Protein AF-A0A9X0A2M2-F1 (afdb_monomer)

Nearest PDB structures (foldseek):
  1okq-assembly1_A  TM=5.606E-01  e=2.641E-16  Mus musculus
  1dyk-assembly1_A  TM=5.565E-01  e=1.175E-15  Mus musculus
  2r16-assembly1_A  TM=7.058E-01  e=1.780E-07  Bos taurus
  1pz7-assembly2_B  TM=6.979E-01  e=2.978E-07  Gallus gallus
  1pz8-assembly2_B  TM=6.748E-01  e=3.135E-07  Gallus gallus

Organism: NCBI:txid174260

InterPro domains:
  IPR001791 Laminin G domain [PF02210] (57-178)
  IPR001791 Laminin G domain [PF02210] (213-310)
  IPR001791 Laminin G domain [PS50025] (22-196)
  IP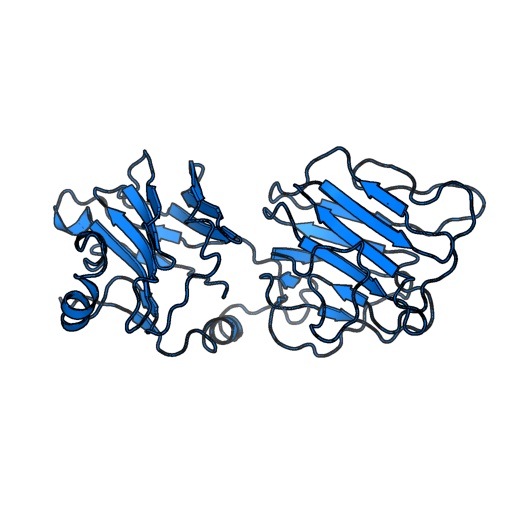R001791 Laminin G domain [PS50025] (182-341)
  IPR001791 Laminin G domain [SM00282] (49-181)
  IPR001791 Laminin G domain [SM00282] (202-328)
  IPR001791 Laminin G domain [cd00110] (32-178)
  IPR001791 Laminin G domain [cd00110] (211-338)
  IPR013320 Concanavalin A-like lectin/glucanase domain superfamily [SSF49899] (31-199)
  IPR013320 Concanavalin A-like lectin/glucanase domain superfamily [SSF49899] (213-314)
  IPR050372 Neurexin-related cell adhesion and synaptic protein [PTHR15036] (215-314)

Sequence (341 aa):
MSPRYLKITHVFFILCMLYRHRIAAKENDPRRTFFGTGFLKSGPYGVDPMGEIDFKFRTTSSNGILVIAIDDDDPSRFQAMQLSDGHVVYSYNMGHGHRRLSSSKLYDTGDEVTIQKKATDLRGVVELLADRKPFYPGKRPKFVNAEFVYWGGIENKTTIPVNVTKRFFKGCLSRLRLSTGDIKFESSPAGYIQGCYVKPAHNVTFLEDDSPSTKHGLIFLEAHSEEKDFIALGIINGKVTVKANAGNVPLTLQTVKKYNDDKWHFVSVNKDGTRVDLYVDSEKHTGNIDKMQQLIQTTEDMYLGGVPPLYMDKIRNRDFESVILNSLKGGSIKDLTFCGI

Mean predicted aligned error: 15.15 Å

Structure (mmCIF, N/CA/C/O backbone):
data_AF-A0A9X0A2M2-F1
#
_entry.id   AF-A0A9X0A2M2-F1
#
loop_
_atom_site.group_PDB
_atom_site.id
_atom_site.type_symbol
_atom_site.label_atom_id
_atom_site.label_alt_id
_atom_site.label_comp_id
_atom_site.label_asym_id
_atom_site.label_entity_id
_atom_site.label_seq_id
_atom_site.pdbx_PDB_ins_code
_atom_site.Cartn_x
_atom_site.Cartn_y
_atom_site.Cartn_z
_atom_site.occupancy
_atom_site.B_iso_or_equiv
_atom_site.auth_seq_id
_atom_site.auth_comp_id
_atom_site.auth_asym_id
_atom_site.auth_atom_id
_atom_site.pdbx_PDB_model_num
ATOM 1 N N . MET A 1 1 ? -11.670 -5.096 38.516 1.00 37.53 1 MET A N 1
ATOM 2 C CA . MET A 1 1 ? -10.564 -5.256 37.545 1.00 37.53 1 MET A CA 1
ATOM 3 C C . MET A 1 1 ? -10.310 -3.911 36.889 1.00 37.53 1 MET A C 1
ATOM 5 O O . MET A 1 1 ? -11.243 -3.365 36.316 1.00 37.53 1 MET A O 1
ATOM 9 N N . SER A 1 2 ? -9.102 -3.357 37.009 1.00 36.12 2 SER A N 1
ATOM 10 C CA . SER A 1 2 ? -8.723 -2.135 36.286 1.00 36.12 2 SER A CA 1
ATOM 11 C C . SER A 1 2 ? -8.730 -2.395 34.772 1.00 36.12 2 SER A C 1
ATOM 13 O O . SER A 1 2 ? -8.315 -3.487 34.368 1.00 36.12 2 SER A O 1
ATOM 15 N N . PRO A 1 3 ? -9.186 -1.448 33.931 1.00 46.12 3 PRO A N 1
ATOM 16 C CA . PRO A 1 3 ? -9.120 -1.610 32.485 1.00 46.12 3 PRO A CA 1
ATOM 17 C C . PRO A 1 3 ? -7.666 -1.811 32.057 1.00 46.12 3 PRO A C 1
ATOM 19 O O . PRO A 1 3 ? -6.790 -1.044 32.456 1.00 46.12 3 PRO A O 1
ATOM 22 N N . ARG A 1 4 ? -7.398 -2.852 31.265 1.00 55.50 4 ARG A N 1
ATOM 23 C CA . ARG A 1 4 ? -6.087 -3.050 30.645 1.00 55.50 4 ARG A CA 1
ATOM 24 C C . ARG A 1 4 ? -6.111 -2.362 29.287 1.00 55.50 4 ARG A C 1
ATOM 26 O O . ARG A 1 4 ? -6.752 -2.859 28.371 1.00 55.50 4 ARG A O 1
ATOM 33 N N . TYR A 1 5 ? -5.432 -1.230 29.174 1.00 57.00 5 TYR A N 1
ATOM 34 C CA . TYR A 1 5 ? -5.145 -0.590 27.893 1.00 57.00 5 TYR A CA 1
ATOM 35 C C . TYR A 1 5 ? -3.639 -0.618 27.644 1.00 57.00 5 TYR A C 1
ATOM 37 O O . TYR A 1 5 ? -2.844 -0.615 28.588 1.00 57.00 5 TYR A O 1
ATOM 45 N N . LEU A 1 6 ? -3.249 -0.649 26.373 1.00 60.38 6 LEU A N 1
ATOM 46 C CA . LEU A 1 6 ? -1.859 -0.477 25.966 1.00 60.38 6 LEU A CA 1
ATOM 47 C C . LEU A 1 6 ? -1.705 0.922 25.370 1.00 60.38 6 LEU A C 1
ATOM 49 O O . LEU A 1 6 ? -2.413 1.280 24.431 1.00 60.38 6 LEU A O 1
ATOM 53 N N . LYS A 1 7 ? -0.792 1.708 25.943 1.00 52.25 7 LYS A N 1
ATOM 54 C CA . LYS A 1 7 ? -0.426 3.045 25.477 1.00 52.25 7 LYS A CA 1
ATOM 55 C C . LYS A 1 7 ? 0.916 2.961 24.755 1.00 52.25 7 LYS A C 1
ATOM 57 O O . LYS A 1 7 ? 1.882 2.480 25.344 1.00 52.25 7 LYS A O 1
ATOM 62 N N . ILE A 1 8 ? 0.978 3.414 23.507 1.00 59.22 8 ILE A N 1
ATOM 63 C CA . ILE A 1 8 ? 2.199 3.389 22.694 1.00 59.22 8 ILE A CA 1
ATOM 64 C C . ILE A 1 8 ? 2.614 4.825 22.398 1.00 59.22 8 ILE A C 1
ATOM 66 O O . ILE A 1 8 ? 1.980 5.510 21.602 1.00 59.22 8 ILE A O 1
ATOM 70 N N . THR A 1 9 ? 3.680 5.273 23.061 1.00 43.19 9 THR A N 1
ATOM 71 C CA . THR A 1 9 ? 4.073 6.685 23.087 1.00 43.19 9 THR A CA 1
ATOM 72 C C . THR A 1 9 ? 4.816 7.156 21.838 1.00 43.19 9 THR A C 1
ATOM 74 O O . THR A 1 9 ? 4.837 8.344 21.546 1.00 43.19 9 THR A O 1
ATOM 77 N N . HIS A 1 10 ? 5.460 6.259 21.084 1.00 40.16 10 HIS A N 1
ATOM 78 C CA . HIS A 1 10 ? 6.296 6.613 19.926 1.00 40.16 10 HIS A CA 1
ATOM 79 C C . HIS A 1 10 ? 5.986 5.687 18.735 1.00 40.16 10 HIS A C 1
ATOM 81 O O . HIS A 1 10 ? 6.674 4.689 18.495 1.00 40.16 10 HIS A O 1
ATOM 87 N N . VAL A 1 11 ? 4.929 6.018 17.984 1.00 40.12 11 VAL A N 1
ATOM 88 C CA . VAL A 1 11 ? 4.427 5.227 16.838 1.00 40.12 11 VAL A CA 1
ATOM 89 C C . VAL A 1 11 ? 5.482 5.086 15.727 1.00 40.12 11 VAL A C 1
ATOM 91 O O . VAL A 1 11 ? 5.593 4.024 15.115 1.00 40.12 11 VAL A O 1
ATOM 94 N N . PHE A 1 12 ? 6.356 6.087 15.553 1.00 34.00 12 PHE A N 1
ATOM 95 C CA . PHE A 1 12 ? 7.411 6.086 14.528 1.00 34.00 12 PHE A CA 1
ATOM 96 C C . PHE A 1 12 ? 8.485 4.996 14.696 1.00 34.00 12 PHE A C 1
ATOM 98 O O . PHE A 1 12 ? 9.126 4.630 13.714 1.00 34.00 12 PHE A O 1
ATOM 105 N N . PHE A 1 13 ? 8.690 4.450 15.901 1.00 28.61 13 PHE A N 1
ATOM 106 C CA . PHE A 1 13 ? 9.811 3.533 16.169 1.00 28.61 13 PHE A CA 1
ATOM 107 C C . PHE A 1 13 ? 9.402 2.094 16.503 1.00 28.61 13 PHE A C 1
ATOM 109 O O . PHE A 1 13 ? 10.175 1.162 16.273 1.00 28.61 13 PHE A O 1
ATOM 116 N N . ILE A 1 14 ? 8.194 1.869 17.021 1.00 32.41 14 ILE A N 1
ATOM 117 C CA . ILE A 1 14 ? 7.835 0.565 17.608 1.00 32.41 14 ILE A CA 1
ATOM 118 C C . ILE A 1 14 ? 7.260 -0.415 16.569 1.00 32.41 14 ILE A C 1
ATOM 120 O O . ILE A 1 14 ? 7.310 -1.633 16.754 1.00 32.41 14 ILE A O 1
ATOM 124 N N . LEU A 1 15 ? 6.821 0.088 15.418 1.00 37.75 15 LEU A N 1
ATOM 125 C CA . LEU A 1 15 ? 6.048 -0.682 14.446 1.00 37.75 15 LEU A CA 1
ATOM 126 C C . LEU A 1 15 ? 6.847 -1.594 13.507 1.00 37.75 15 LEU A C 1
ATOM 128 O O . LEU A 1 15 ? 6.302 -2.563 12.988 1.00 37.75 15 LEU A O 1
ATOM 132 N N . CYS A 1 16 ? 8.155 -1.373 13.381 1.00 35.00 16 CYS A N 1
ATOM 133 C CA . CYS A 1 16 ? 9.057 -2.295 12.679 1.00 35.00 16 CYS A CA 1
ATOM 134 C C . CYS A 1 16 ? 9.931 -3.129 13.635 1.00 35.00 16 CYS A C 1
ATOM 136 O O . CYS A 1 16 ? 10.423 -4.191 13.254 1.00 35.00 16 CYS A O 1
ATOM 138 N N . MET A 1 17 ? 10.136 -2.686 14.883 1.00 28.41 17 MET A N 1
ATOM 139 C CA . MET A 1 17 ? 11.084 -3.340 15.796 1.00 28.41 17 MET A CA 1
ATOM 140 C C . MET A 1 17 ? 10.519 -4.577 16.502 1.00 28.41 17 MET A C 1
ATOM 142 O O . MET A 1 17 ? 11.249 -5.552 16.663 1.00 28.41 17 MET A O 1
ATOM 146 N N . LEU A 1 18 ? 9.231 -4.612 16.865 1.00 32.28 18 LEU A N 1
ATOM 147 C CA . LEU A 1 18 ? 8.655 -5.797 17.528 1.00 32.28 18 LEU A CA 1
ATOM 148 C C . LEU A 1 18 ? 8.470 -6.996 16.579 1.00 32.28 18 LEU A C 1
ATOM 150 O O . LEU A 1 18 ? 8.421 -8.138 17.038 1.00 32.28 18 LEU A O 1
ATOM 154 N N . TYR A 1 19 ? 8.471 -6.768 15.260 1.00 34.91 19 TYR A N 1
ATOM 155 C CA . TYR A 1 19 ? 8.464 -7.838 14.257 1.00 34.91 19 TYR A CA 1
ATOM 156 C C . TYR A 1 19 ? 9.827 -8.543 14.123 1.00 34.91 19 TYR A C 1
ATOM 158 O O . TYR A 1 19 ? 9.878 -9.685 13.671 1.00 34.91 19 TYR A O 1
ATOM 166 N N . ARG A 1 20 ? 10.935 -7.917 14.567 1.00 33.97 20 ARG A N 1
ATOM 167 C CA . ARG A 1 20 ? 12.274 -8.540 14.531 1.00 33.97 20 ARG A CA 1
ATOM 168 C C . ARG A 1 20 ? 12.415 -9.742 15.467 1.00 33.97 20 ARG A C 1
ATOM 170 O O . ARG A 1 20 ? 13.280 -10.572 15.223 1.00 33.97 20 ARG A O 1
ATOM 177 N N . HIS A 1 21 ? 11.598 -9.850 16.520 1.00 31.50 21 HIS A N 1
ATOM 178 C CA . HIS A 1 21 ? 11.840 -10.823 17.593 1.00 31.50 21 HIS A CA 1
ATOM 179 C C . HIS A 1 21 ? 10.850 -11.990 17.696 1.00 31.50 21 HIS A C 1
ATOM 181 O O . HIS A 1 21 ? 11.067 -12.865 18.534 1.00 31.50 21 HIS A O 1
ATOM 187 N N . ARG A 1 22 ? 9.786 -12.063 16.880 1.00 32.44 22 ARG A N 1
ATOM 188 C CA . ARG A 1 22 ? 8.768 -13.128 17.039 1.00 32.44 22 ARG A CA 1
ATOM 189 C C . ARG A 1 22 ? 8.285 -13.854 15.794 1.00 32.44 22 ARG A C 1
ATOM 191 O O . ARG A 1 22 ? 7.332 -14.623 15.875 1.00 32.44 22 ARG A O 1
ATOM 198 N N . ILE A 1 23 ? 9.001 -13.738 14.689 1.00 35.88 23 ILE A N 1
ATOM 199 C CA . ILE A 1 23 ? 8.968 -14.770 13.659 1.00 35.88 23 ILE A CA 1
ATOM 200 C C . ILE A 1 23 ? 10.424 -15.102 13.410 1.00 35.88 23 ILE A C 1
ATOM 202 O O . ILE A 1 23 ? 11.200 -14.214 13.067 1.00 35.88 23 ILE A O 1
ATOM 206 N N . ALA A 1 24 ? 10.807 -16.361 13.607 1.00 36.22 24 ALA A N 1
ATOM 207 C CA . ALA A 1 24 ? 12.010 -16.883 12.986 1.00 36.22 24 ALA A CA 1
ATOM 208 C C . ALA A 1 24 ? 11.784 -16.780 11.472 1.00 36.22 24 ALA A C 1
ATOM 210 O O . ALA A 1 24 ? 11.329 -17.727 10.830 1.00 36.22 24 ALA A O 1
ATOM 211 N N . ALA A 1 25 ? 11.991 -15.587 10.904 1.00 39.59 25 ALA A N 1
ATOM 212 C CA . ALA A 1 25 ? 12.214 -15.447 9.488 1.00 39.59 25 ALA A CA 1
ATOM 213 C C . ALA A 1 25 ? 13.355 -16.417 9.228 1.00 39.59 25 ALA A C 1
ATOM 215 O O . ALA A 1 25 ? 14.440 -16.268 9.790 1.00 39.59 25 ALA A O 1
ATOM 216 N N . LYS A 1 26 ? 13.076 -17.483 8.471 1.00 41.62 26 LYS A N 1
ATOM 217 C CA . LYS A 1 26 ? 14.161 -18.267 7.900 1.00 41.62 26 LYS A CA 1
ATOM 218 C C . LYS A 1 26 ? 15.050 -17.226 7.245 1.00 41.62 26 LYS A C 1
ATOM 220 O O . LYS A 1 26 ? 14.565 -16.504 6.380 1.00 41.62 26 LYS A O 1
ATOM 225 N N . GLU A 1 27 ? 16.297 -17.139 7.686 1.00 48.53 27 GLU A N 1
ATOM 226 C CA . GLU A 1 27 ? 17.276 -16.117 7.288 1.00 48.53 27 GLU A CA 1
ATOM 227 C C . GLU A 1 27 ? 17.449 -16.035 5.750 1.00 48.53 27 GLU A C 1
ATOM 229 O O . GLU A 1 27 ? 17.962 -15.061 5.211 1.00 48.53 27 GLU A O 1
ATOM 234 N N . ASN A 1 28 ? 16.894 -17.027 5.040 1.00 59.25 28 ASN A N 1
ATOM 235 C CA . ASN A 1 28 ? 16.871 -17.207 3.596 1.00 59.25 28 ASN A CA 1
ATOM 236 C C . ASN A 1 28 ? 15.486 -17.058 2.923 1.00 59.25 28 ASN A C 1
ATOM 238 O O . ASN A 1 28 ? 15.337 -17.510 1.791 1.00 59.25 28 ASN A O 1
ATOM 242 N N . ASP A 1 29 ? 14.441 -16.507 3.557 1.00 65.88 29 ASP A N 1
ATOM 243 C CA . ASP A 1 29 ? 13.163 -16.286 2.857 1.00 65.88 29 ASP A CA 1
ATOM 244 C C . ASP A 1 29 ? 13.342 -15.189 1.788 1.00 65.88 29 ASP A C 1
ATOM 246 O O . ASP A 1 29 ? 13.598 -14.039 2.150 1.00 65.88 29 ASP A O 1
ATOM 250 N N . PRO A 1 30 ? 13.209 -15.480 0.477 1.00 74.56 30 PRO A N 1
ATOM 251 C CA . PRO A 1 30 ? 13.428 -14.493 -0.582 1.00 74.56 30 PRO A CA 1
ATOM 252 C C . PRO A 1 30 ? 12.235 -13.541 -0.768 1.00 74.56 30 PRO A C 1
ATOM 254 O O . PRO A 1 30 ? 12.277 -12.641 -1.605 1.00 74.56 30 PRO A O 1
ATOM 257 N N . ARG A 1 31 ? 11.136 -13.754 -0.037 1.00 85.81 31 ARG A N 1
ATOM 258 C CA . ARG A 1 31 ? 9.911 -12.956 -0.130 1.00 85.81 31 ARG A CA 1
ATOM 259 C C . ARG A 1 31 ? 10.050 -11.650 0.643 1.00 85.81 31 ARG A C 1
ATOM 261 O O . ARG A 1 31 ? 10.787 -11.579 1.629 1.00 85.81 31 ARG A O 1
ATOM 268 N N . ARG A 1 32 ? 9.355 -10.607 0.199 1.00 86.12 32 ARG A N 1
ATOM 269 C CA . ARG A 1 32 ? 9.446 -9.256 0.761 1.00 86.12 32 ARG A CA 1
ATOM 270 C C . ARG A 1 32 ? 8.060 -8.620 0.801 1.00 86.12 32 ARG A C 1
ATOM 272 O O . ARG A 1 32 ? 7.433 -8.461 -0.242 1.00 86.12 32 ARG A O 1
ATOM 279 N N . THR A 1 33 ? 7.583 -8.264 1.988 1.00 84.25 33 THR A N 1
ATOM 280 C CA . THR A 1 33 ? 6.326 -7.525 2.168 1.00 84.25 33 THR A CA 1
ATOM 281 C C . THR A 1 33 ? 6.620 -6.034 2.268 1.00 84.25 33 THR A C 1
ATOM 283 O O . THR A 1 33 ? 7.452 -5.638 3.079 1.00 84.25 33 THR A O 1
ATOM 286 N N . PHE A 1 34 ? 5.926 -5.228 1.470 1.00 82.25 34 PHE A N 1
ATOM 287 C CA . PHE A 1 34 ? 6.022 -3.772 1.405 1.00 82.25 34 PHE A CA 1
ATOM 288 C C . PHE A 1 34 ? 4.742 -3.143 1.952 1.00 82.25 34 PHE A C 1
ATOM 290 O O . PHE A 1 34 ? 3.638 -3.613 1.663 1.00 82.25 34 PHE A O 1
ATOM 297 N N . PHE A 1 35 ? 4.895 -2.057 2.709 1.00 72.75 35 PHE A N 1
ATOM 298 C CA . PHE A 1 35 ? 3.786 -1.338 3.352 1.00 72.75 35 PHE A CA 1
ATOM 299 C C . PHE A 1 35 ? 3.534 0.050 2.755 1.00 72.75 35 PHE A C 1
ATOM 301 O O . PHE A 1 35 ? 2.709 0.811 3.253 1.00 72.75 35 PHE A O 1
ATOM 308 N N . GLY A 1 36 ? 4.212 0.364 1.654 1.00 73.12 36 GLY A N 1
ATOM 309 C CA . GLY A 1 36 ? 4.101 1.638 0.956 1.00 73.12 36 GLY A CA 1
ATOM 310 C C . GLY A 1 36 ? 5.018 2.749 1.481 1.00 73.12 36 GLY A C 1
ATOM 311 O O . GLY A 1 36 ? 4.967 3.858 0.967 1.00 73.12 36 GLY A O 1
ATOM 312 N N . THR A 1 37 ? 5.867 2.459 2.466 1.00 67.12 37 THR A N 1
ATOM 313 C CA . THR A 1 37 ? 6.758 3.447 3.102 1.00 67.12 37 THR A CA 1
ATOM 314 C C . THR A 1 37 ? 8.234 3.254 2.766 1.00 67.12 37 THR A C 1
ATOM 316 O O . THR A 1 37 ? 9.068 4.052 3.183 1.00 67.12 37 THR A O 1
ATOM 319 N N . GLY A 1 38 ? 8.583 2.217 2.006 1.00 76.25 38 GLY A N 1
ATOM 320 C CA . GLY A 1 38 ? 9.963 1.976 1.607 1.00 76.25 38 GLY A CA 1
ATOM 321 C C . GLY A 1 38 ? 10.082 1.206 0.309 1.00 76.25 38 GLY A C 1
ATOM 322 O O . GLY A 1 38 ? 9.113 0.999 -0.420 1.00 76.25 38 GLY A O 1
ATOM 323 N N . PHE A 1 39 ? 11.310 0.801 0.026 1.00 86.44 39 PHE A N 1
ATOM 324 C CA . PHE A 1 39 ? 11.699 0.165 -1.219 1.00 86.44 39 PHE A CA 1
ATOM 325 C C . PHE A 1 39 ? 12.839 -0.816 -0.967 1.00 86.44 39 PHE A C 1
ATOM 327 O O . PHE A 1 39 ? 13.557 -0.747 0.035 1.00 86.44 39 PHE A O 1
ATOM 334 N N . LEU A 1 40 ? 13.019 -1.724 -1.913 1.00 88.31 40 LEU A N 1
ATOM 335 C CA . LEU A 1 40 ? 14.172 -2.602 -1.971 1.00 88.31 40 LEU A CA 1
ATOM 336 C C . LEU A 1 40 ? 15.026 -2.176 -3.157 1.00 88.31 40 LEU A C 1
ATOM 338 O O . LEU A 1 40 ? 14.539 -2.119 -4.283 1.00 88.31 40 LEU A O 1
ATOM 342 N N . LYS A 1 41 ? 16.291 -1.865 -2.890 1.00 89.56 41 LYS A N 1
ATOM 343 C CA . LYS A 1 41 ? 17.263 -1.446 -3.895 1.00 89.56 41 LYS A CA 1
ATOM 344 C C . LYS A 1 41 ? 18.169 -2.617 -4.243 1.00 89.56 41 LYS A C 1
ATOM 346 O O . LYS A 1 41 ? 18.628 -3.340 -3.357 1.00 89.56 41 LYS A O 1
ATOM 351 N N . SER A 1 42 ? 18.393 -2.821 -5.532 1.00 90.12 42 SER A N 1
ATOM 352 C CA . SER A 1 42 ? 19.260 -3.885 -6.023 1.00 90.12 42 SER A CA 1
ATOM 353 C C . SER A 1 42 ? 20.219 -3.389 -7.088 1.00 90.12 42 SER A C 1
ATOM 355 O O . SER A 1 42 ? 19.851 -2.503 -7.856 1.00 90.12 42 SER A O 1
ATOM 357 N N . GLY A 1 43 ? 21.412 -3.975 -7.119 1.00 88.62 43 GLY A N 1
ATOM 358 C CA . GLY A 1 43 ? 22.534 -3.539 -7.945 1.00 88.62 43 GLY A CA 1
ATOM 359 C C . GLY A 1 43 ? 23.850 -3.569 -7.154 1.00 88.62 43 GLY A C 1
ATOM 360 O O . GLY A 1 43 ? 23.911 -4.220 -6.104 1.00 88.62 43 GLY A O 1
ATOM 361 N N . PRO A 1 44 ? 24.901 -2.895 -7.642 1.00 89.62 44 PRO A N 1
ATOM 362 C CA . PRO A 1 44 ? 24.940 -2.150 -8.900 1.00 89.62 44 PRO A CA 1
ATOM 363 C C . PRO A 1 44 ? 24.895 -3.068 -10.139 1.00 89.62 44 PRO A C 1
ATOM 365 O O . PRO A 1 44 ? 25.329 -4.224 -10.087 1.00 89.62 44 PRO A O 1
ATOM 368 N N . TYR A 1 45 ? 24.388 -2.553 -11.257 1.00 88.06 45 TYR A N 1
ATOM 369 C CA . TYR A 1 45 ? 24.391 -3.185 -12.580 1.00 88.06 45 TYR A CA 1
ATOM 370 C C . TYR A 1 45 ? 25.130 -2.299 -13.597 1.00 88.06 45 TYR A C 1
ATOM 372 O O . TYR A 1 45 ? 25.268 -1.102 -13.392 1.00 88.06 45 TYR A O 1
ATOM 380 N N . GLY A 1 46 ? 25.628 -2.888 -14.690 1.00 72.88 46 GLY A N 1
ATOM 381 C CA . GLY A 1 46 ? 26.357 -2.161 -15.751 1.00 72.88 46 GLY A CA 1
ATOM 382 C C . GLY A 1 46 ? 25.802 -2.374 -17.164 1.00 72.88 46 GLY A C 1
ATOM 383 O O . GLY A 1 46 ? 26.473 -2.087 -18.149 1.00 72.88 46 GLY A O 1
ATOM 384 N N . VAL A 1 47 ? 24.616 -2.971 -17.264 1.00 80.94 47 VAL A N 1
ATOM 385 C CA . VAL A 1 47 ? 23.855 -3.248 -18.495 1.00 80.94 47 VAL A CA 1
ATOM 386 C C . VAL A 1 47 ? 22.371 -3.127 -18.160 1.00 80.94 47 VAL A C 1
ATOM 388 O O . VAL A 1 47 ? 22.046 -3.058 -16.979 1.00 80.94 47 VAL A O 1
ATOM 391 N N . ASP A 1 48 ? 21.474 -3.176 -19.155 1.00 86.38 48 ASP A N 1
ATOM 392 C CA . ASP A 1 48 ? 20.022 -3.168 -18.911 1.00 86.38 48 ASP A CA 1
ATOM 393 C C . ASP A 1 48 ? 19.605 -4.279 -17.935 1.00 86.38 48 ASP A C 1
ATOM 395 O O . ASP A 1 48 ? 19.546 -5.457 -18.321 1.00 86.38 48 ASP A O 1
ATOM 399 N N . PRO A 1 49 ? 19.294 -3.930 -16.673 1.00 87.44 49 PRO A N 1
ATOM 400 C CA . PRO A 1 49 ? 19.027 -4.930 -15.6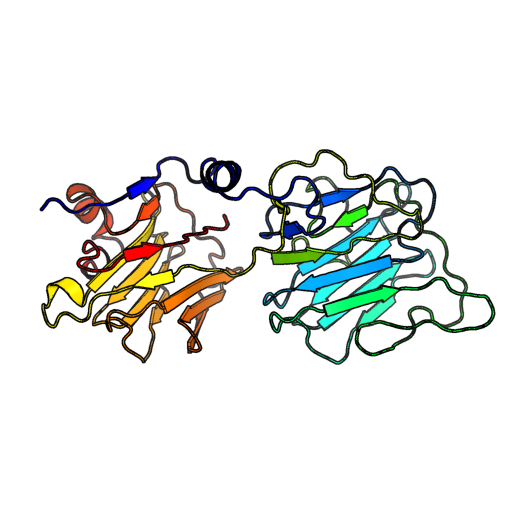56 1.00 87.44 49 PRO A CA 1
ATOM 401 C C . PRO A 1 49 ? 17.629 -5.526 -15.825 1.00 87.44 49 PRO A C 1
ATOM 403 O O . PRO A 1 49 ? 17.375 -6.631 -15.360 1.00 87.44 49 PRO A O 1
ATOM 406 N N . MET A 1 50 ? 16.724 -4.823 -16.514 1.00 88.38 50 MET A N 1
ATOM 407 C CA . MET A 1 50 ? 15.346 -5.247 -16.753 1.00 88.38 50 MET A CA 1
ATOM 408 C C . MET A 1 50 ? 15.157 -5.852 -18.150 1.00 88.38 50 MET A C 1
ATOM 410 O O . MET A 1 50 ? 14.017 -5.980 -18.607 1.00 88.38 50 MET A O 1
ATOM 414 N N . GLY A 1 51 ? 16.244 -6.237 -18.833 1.00 83.31 51 GLY A N 1
ATOM 415 C CA . GLY A 1 51 ? 16.215 -6.915 -20.132 1.00 83.31 51 GLY A CA 1
ATOM 416 C C . GLY A 1 51 ? 15.338 -8.169 -20.097 1.00 83.31 51 GLY A C 1
ATOM 417 O O . GLY A 1 51 ? 14.376 -8.271 -20.866 1.00 83.31 51 GLY A O 1
ATOM 418 N N . GLU A 1 52 ? 15.594 -9.039 -19.120 1.00 83.12 52 GLU A N 1
ATOM 419 C CA . GLU A 1 52 ? 14.669 -10.075 -18.653 1.00 83.12 52 GLU A CA 1
ATOM 420 C C . GLU A 1 52 ? 14.301 -9.817 -17.196 1.00 83.12 52 GLU A C 1
ATOM 422 O O . GLU A 1 52 ? 15.129 -9.370 -16.405 1.00 83.12 52 GLU A O 1
ATOM 427 N N . ILE A 1 53 ? 13.062 -10.119 -16.826 1.00 87.88 53 ILE A N 1
ATOM 428 C CA . ILE A 1 53 ? 12.612 -10.012 -15.443 1.00 87.88 53 ILE A CA 1
ATOM 429 C C . ILE A 1 53 ? 11.523 -11.053 -15.171 1.00 87.88 53 ILE A C 1
ATOM 431 O O . ILE A 1 53 ? 10.596 -11.224 -15.962 1.00 87.88 53 ILE A O 1
ATOM 435 N N . ASP A 1 54 ? 11.640 -11.756 -14.048 1.00 87.88 54 ASP A N 1
ATOM 436 C CA . ASP A 1 54 ? 10.658 -12.720 -13.538 1.00 87.88 54 ASP A CA 1
ATOM 437 C C . ASP A 1 54 ? 10.440 -12.383 -12.067 1.00 87.88 54 ASP A C 1
ATOM 439 O O . ASP A 1 54 ? 11.396 -12.323 -11.299 1.00 87.88 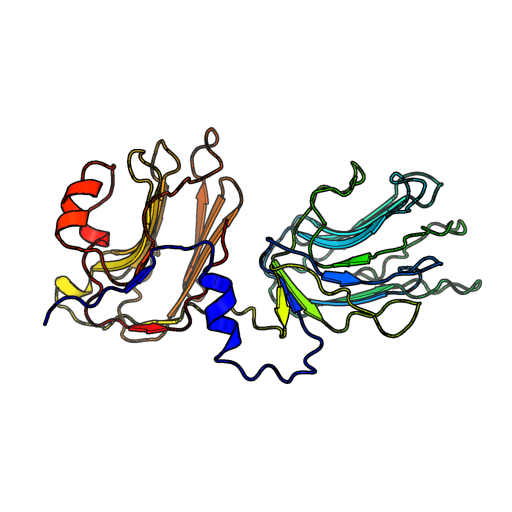54 ASP A O 1
ATOM 443 N N . PHE A 1 55 ? 9.202 -12.099 -11.679 1.00 91.12 55 PHE A N 1
ATOM 444 C CA . PHE A 1 55 ? 8.837 -11.923 -10.280 1.00 91.12 55 PHE A CA 1
ATOM 445 C C . PHE A 1 55 ? 7.373 -12.270 -10.058 1.00 91.12 55 PHE A C 1
ATOM 447 O O . PHE A 1 55 ? 6.567 -12.382 -10.982 1.00 91.12 55 PHE A O 1
ATOM 454 N N . LYS A 1 56 ? 7.017 -12.429 -8.792 1.00 91.25 56 LYS A N 1
ATOM 455 C CA . LYS A 1 56 ? 5.647 -12.646 -8.354 1.00 91.25 56 LYS A CA 1
ATOM 456 C C . LYS A 1 56 ? 5.222 -11.542 -7.413 1.00 91.25 56 LYS A C 1
ATOM 458 O O . LYS A 1 56 ? 6.033 -11.085 -6.606 1.00 91.25 56 LYS A O 1
ATOM 463 N N . PHE A 1 57 ? 3.950 -11.172 -7.460 1.00 92.19 57 PHE A N 1
ATOM 464 C CA . PHE A 1 57 ? 3.367 -10.273 -6.479 1.00 92.19 57 PHE A CA 1
ATOM 465 C C . PHE A 1 57 ? 2.026 -10.770 -5.951 1.00 92.19 57 PHE A C 1
ATOM 467 O O . PHE A 1 57 ? 1.355 -11.592 -6.570 1.00 92.19 57 PHE A O 1
ATOM 474 N N . ARG A 1 58 ? 1.648 -10.251 -4.785 1.00 87.38 58 ARG A N 1
ATOM 475 C CA . ARG A 1 58 ? 0.325 -10.410 -4.182 1.00 87.38 58 ARG A CA 1
ATOM 476 C C . ARG A 1 58 ? -0.108 -9.081 -3.583 1.00 87.38 58 ARG A C 1
ATOM 478 O O . ARG A 1 58 ? 0.653 -8.504 -2.804 1.00 87.38 58 ARG A O 1
ATOM 485 N N . THR A 1 59 ? -1.306 -8.603 -3.905 1.00 82.88 59 THR A N 1
ATOM 486 C CA . THR A 1 59 ? -1.843 -7.363 -3.327 1.00 82.88 59 THR A CA 1
ATOM 487 C C . THR A 1 59 ? -3.356 -7.251 -3.489 1.00 82.88 59 THR A C 1
ATOM 489 O O . THR A 1 59 ? -3.921 -7.829 -4.411 1.00 82.88 59 THR A O 1
ATOM 492 N N . THR A 1 60 ? -3.981 -6.466 -2.613 1.00 79.88 60 THR A N 1
ATOM 493 C CA . THR A 1 60 ? -5.350 -5.942 -2.756 1.00 79.88 60 THR A CA 1
ATOM 494 C C . THR A 1 60 ? -5.377 -4.437 -3.057 1.00 79.88 60 THR A C 1
ATOM 496 O O . THR A 1 60 ? -6.438 -3.822 -3.117 1.00 79.88 60 THR A O 1
ATOM 499 N N . SER A 1 61 ? -4.205 -3.811 -3.210 1.00 81.12 61 SER A N 1
ATOM 500 C CA . SER A 1 61 ? -4.084 -2.400 -3.572 1.00 81.12 61 SER A CA 1
ATOM 501 C C . SER A 1 61 ? -4.158 -2.243 -5.083 1.00 81.12 61 SER A C 1
ATOM 503 O O . SER A 1 61 ? -3.296 -2.734 -5.811 1.00 81.12 61 SER A O 1
ATOM 505 N N . SER A 1 62 ? -5.146 -1.483 -5.551 1.00 82.69 62 SER A N 1
ATOM 506 C CA . SER A 1 62 ? -5.358 -1.219 -6.978 1.00 82.69 62 SER A CA 1
ATOM 507 C C . SER A 1 62 ? -4.259 -0.355 -7.610 1.00 82.69 62 SER A C 1
ATOM 509 O O . SER A 1 62 ? -4.205 -0.216 -8.828 1.00 82.69 62 SER A O 1
ATOM 511 N N . ASN A 1 63 ? -3.382 0.254 -6.809 1.00 83.50 63 ASN A N 1
ATOM 512 C CA . ASN A 1 63 ? -2.355 1.181 -7.267 1.00 83.50 63 ASN A CA 1
ATOM 513 C C . ASN A 1 63 ? -1.021 0.923 -6.558 1.00 83.50 63 ASN A C 1
ATOM 515 O O . ASN A 1 63 ? -0.986 0.768 -5.339 1.00 83.50 63 ASN A O 1
ATOM 519 N N . GLY A 1 64 ? 0.082 0.937 -7.311 1.00 86.94 64 GLY A N 1
ATOM 520 C CA . GLY A 1 64 ? 1.424 0.928 -6.725 1.00 86.94 64 GLY A CA 1
ATOM 521 C C . GLY A 1 64 ? 2.557 0.627 -7.706 1.00 86.94 64 GLY A C 1
ATOM 522 O O . GLY A 1 64 ? 2.315 0.076 -8.773 1.00 86.94 64 GLY A O 1
ATOM 523 N N . ILE A 1 65 ? 3.796 0.995 -7.373 1.00 93.88 65 ILE A N 1
ATOM 524 C CA . ILE A 1 65 ? 4.980 0.707 -8.206 1.00 93.88 65 ILE A CA 1
ATOM 525 C C . ILE A 1 65 ? 5.591 -0.645 -7.826 1.00 93.88 65 ILE A C 1
ATOM 527 O O . ILE A 1 65 ? 6.016 -0.843 -6.693 1.00 93.88 65 ILE A O 1
ATOM 531 N N . LEU A 1 66 ? 5.636 -1.594 -8.762 1.00 95.00 66 LEU A N 1
ATOM 532 C CA . LEU A 1 66 ? 6.192 -2.923 -8.490 1.00 95.00 66 LEU A CA 1
ATOM 533 C C . LEU A 1 66 ? 7.712 -2.904 -8.633 1.00 95.00 66 LEU A C 1
ATOM 535 O O . LEU A 1 66 ? 8.423 -3.372 -7.746 1.00 95.00 66 LEU A O 1
ATOM 539 N N . VAL A 1 67 ? 8.197 -2.347 -9.743 1.00 95.00 67 VAL A N 1
ATOM 540 C CA . VAL A 1 67 ? 9.623 -2.260 -10.058 1.00 95.00 67 VAL A CA 1
ATOM 541 C C . VAL A 1 67 ? 9.893 -1.128 -11.044 1.00 95.00 67 VAL A C 1
ATOM 543 O O . VAL A 1 67 ? 9.078 -0.873 -11.938 1.00 95.00 67 VAL A O 1
ATOM 546 N N . ILE A 1 68 ? 11.034 -0.460 -10.891 1.00 94.56 68 ILE A N 1
ATOM 547 C CA . ILE A 1 68 ? 11.513 0.565 -11.816 1.00 94.56 68 ILE A CA 1
ATOM 548 C C . ILE A 1 68 ? 13.042 0.556 -11.936 1.00 94.56 68 ILE A C 1
ATOM 550 O O . ILE A 1 68 ? 13.757 0.387 -10.947 1.00 94.56 68 ILE A O 1
ATOM 554 N N . ALA A 1 69 ? 13.517 0.784 -13.157 1.00 93.81 69 ALA A N 1
ATOM 555 C CA . ALA A 1 69 ? 14.894 1.131 -13.486 1.00 93.81 69 ALA A CA 1
ATOM 556 C C . ALA A 1 69 ? 14.892 2.443 -14.277 1.00 93.81 69 ALA A C 1
ATOM 558 O O . ALA A 1 69 ? 14.088 2.611 -15.203 1.00 93.81 69 ALA A O 1
ATOM 559 N N . ILE A 1 70 ? 15.772 3.364 -13.900 1.00 93.19 70 ILE A N 1
ATOM 560 C CA . ILE A 1 70 ? 15.929 4.687 -14.510 1.00 93.19 70 ILE A CA 1
ATOM 561 C C . ILE A 1 70 ? 17.375 4.775 -14.975 1.00 93.19 70 ILE A C 1
ATOM 563 O O . ILE A 1 70 ? 18.263 4.353 -14.246 1.00 93.19 70 ILE A O 1
ATOM 567 N N . ASP A 1 71 ? 17.587 5.254 -16.194 1.00 92.56 71 ASP A N 1
ATOM 568 C CA . ASP A 1 71 ? 18.928 5.409 -16.746 1.00 92.56 71 ASP A CA 1
ATOM 569 C C . ASP A 1 71 ? 19.701 6.488 -15.979 1.00 92.56 71 ASP A C 1
ATOM 571 O O . ASP A 1 71 ? 19.152 7.560 -15.706 1.00 92.56 71 ASP A O 1
ATOM 575 N N . ASP A 1 72 ? 20.955 6.199 -15.635 1.00 89.38 72 ASP A N 1
ATOM 576 C CA . ASP A 1 72 ? 21.757 7.069 -14.768 1.00 89.38 72 ASP A CA 1
ATOM 577 C C . ASP A 1 72 ? 22.142 8.385 -15.463 1.00 89.38 72 ASP A C 1
ATOM 579 O O . ASP A 1 72 ? 22.236 9.429 -14.815 1.00 89.38 72 ASP A O 1
ATOM 583 N N . ASP A 1 73 ? 22.320 8.348 -16.788 1.00 90.06 73 ASP A N 1
ATOM 584 C CA . ASP A 1 73 ? 22.734 9.504 -17.588 1.00 90.06 73 ASP A CA 1
ATOM 585 C C . ASP A 1 73 ? 21.535 10.317 -18.104 1.00 90.06 73 ASP A C 1
ATOM 587 O O . ASP A 1 73 ? 21.635 11.523 -18.339 1.00 90.06 73 ASP A O 1
ATOM 591 N N . ASP A 1 74 ? 20.394 9.660 -18.329 1.00 90.19 74 ASP A N 1
ATOM 592 C CA . ASP A 1 74 ? 19.200 10.265 -18.922 1.00 90.19 74 ASP A CA 1
ATOM 593 C C . ASP A 1 74 ? 17.918 9.758 -18.239 1.00 90.19 74 ASP A C 1
ATOM 595 O O . ASP A 1 74 ? 17.310 8.794 -18.710 1.00 90.19 74 ASP A O 1
ATOM 599 N N . PRO A 1 75 ? 17.402 10.442 -17.199 1.00 89.06 75 PRO A N 1
ATOM 600 C CA . PRO A 1 75 ? 16.237 9.977 -16.445 1.00 89.06 75 PRO A CA 1
ATOM 601 C C . PRO A 1 75 ? 14.939 9.954 -17.267 1.00 89.06 75 PRO A C 1
ATOM 603 O O . PRO A 1 75 ? 13.916 9.444 -16.806 1.00 89.06 75 PRO A O 1
ATOM 606 N N . SER A 1 76 ? 14.938 10.495 -18.494 1.00 88.88 76 SER A N 1
ATOM 607 C CA . SER A 1 76 ? 13.823 10.307 -19.422 1.00 88.88 76 SER A CA 1
ATOM 608 C C . SER A 1 76 ? 13.766 8.881 -19.978 1.00 88.88 76 SER A C 1
ATOM 610 O O . SER A 1 76 ? 12.697 8.468 -20.440 1.00 88.88 76 SER A O 1
ATOM 612 N N . ARG A 1 77 ? 14.876 8.126 -19.930 1.00 90.94 77 ARG A N 1
ATOM 613 C CA . ARG A 1 77 ? 14.956 6.704 -20.268 1.00 90.94 77 ARG A CA 1
ATOM 614 C C . ARG A 1 77 ? 14.714 5.851 -19.030 1.00 90.94 77 ARG A C 1
ATOM 616 O O . ARG A 1 77 ? 15.381 5.984 -18.011 1.00 90.94 77 ARG A O 1
ATOM 623 N N . PHE A 1 78 ? 13.737 4.958 -19.118 1.00 93.00 78 PHE A N 1
ATOM 624 C CA . PHE A 1 78 ? 13.323 4.139 -17.985 1.00 93.00 78 PHE A CA 1
ATOM 625 C C . PHE A 1 78 ? 12.521 2.917 -18.425 1.00 93.00 78 PHE A C 1
ATOM 627 O O . PHE A 1 78 ? 11.960 2.866 -19.527 1.00 93.00 78 PHE A O 1
ATOM 634 N N . GLN A 1 79 ? 12.399 1.967 -17.504 1.00 93.00 79 GLN A N 1
ATOM 635 C CA . GLN A 1 79 ? 11.461 0.853 -17.556 1.00 93.00 79 GLN A CA 1
ATOM 636 C C . GLN A 1 79 ? 10.751 0.750 -16.205 1.00 93.00 79 GLN A C 1
ATOM 638 O O . GLN A 1 79 ? 11.402 0.706 -15.168 1.00 93.00 79 GLN A O 1
ATOM 643 N N . ALA A 1 80 ? 9.420 0.708 -16.205 1.00 94.00 80 ALA A N 1
ATOM 644 C CA . ALA A 1 80 ? 8.614 0.648 -14.990 1.00 94.00 80 ALA A CA 1
ATOM 645 C C . ALA A 1 80 ? 7.440 -0.321 -15.151 1.00 94.00 80 ALA A C 1
ATOM 647 O O . ALA A 1 80 ? 6.708 -0.264 -16.141 1.00 94.00 80 ALA A O 1
ATOM 648 N N . MET A 1 81 ? 7.226 -1.181 -14.156 1.00 93.38 81 MET A N 1
ATOM 649 C CA . MET A 1 81 ? 6.014 -1.992 -14.023 1.00 93.38 81 MET A CA 1
ATOM 650 C C . MET A 1 81 ? 5.254 -1.552 -12.772 1.00 93.38 81 MET A C 1
ATOM 652 O O . MET A 1 81 ? 5.804 -1.536 -11.671 1.00 93.38 81 MET A O 1
ATOM 656 N N . GLN A 1 82 ? 3.984 -1.190 -12.934 1.00 92.50 82 GLN A N 1
ATOM 657 C CA . GLN A 1 82 ? 3.130 -0.650 -11.875 1.00 92.50 82 GLN A CA 1
ATOM 658 C C . GLN A 1 82 ? 1.718 -1.233 -11.945 1.00 92.50 82 GLN A C 1
ATOM 660 O O . GLN A 1 82 ? 1.281 -1.705 -12.990 1.00 92.50 82 GLN A O 1
ATOM 665 N N . LEU A 1 83 ? 0.982 -1.142 -10.845 1.00 90.94 83 LEU A N 1
ATOM 666 C CA . LEU A 1 83 ? -0.465 -1.295 -10.813 1.00 90.94 83 LEU A CA 1
ATOM 667 C C . LEU A 1 83 ? -1.133 0.071 -10.979 1.00 90.94 83 LEU A C 1
ATOM 669 O O . LEU A 1 83 ? -0.758 1.044 -10.316 1.00 90.94 83 LEU A O 1
ATOM 673 N N . SER A 1 84 ? -2.120 0.137 -11.867 1.00 88.62 84 SER A N 1
ATOM 674 C CA . SER A 1 84 ? -2.993 1.294 -12.055 1.00 88.62 84 SER A CA 1
ATOM 675 C C . SER A 1 84 ? -4.424 0.808 -12.175 1.00 88.62 84 SER A C 1
ATOM 677 O O . SER A 1 84 ? -4.749 0.097 -13.125 1.00 88.62 84 SER A O 1
ATOM 679 N N . ASP A 1 85 ? -5.260 1.185 -11.212 1.00 84.88 85 ASP A N 1
ATOM 680 C CA . ASP A 1 85 ? -6.671 0.790 -11.147 1.00 84.88 85 ASP A CA 1
ATOM 681 C C . ASP A 1 85 ? -6.854 -0.729 -11.324 1.00 84.88 85 ASP A C 1
ATOM 683 O O . ASP A 1 85 ? -7.627 -1.197 -12.158 1.00 84.88 85 ASP A O 1
ATOM 687 N N . GLY A 1 86 ? -6.030 -1.494 -10.601 1.00 82.06 86 GLY A N 1
ATOM 688 C CA . GLY A 1 86 ? -6.003 -2.958 -10.578 1.00 82.06 86 GLY A CA 1
ATOM 689 C C . GLY A 1 86 ? -5.322 -3.611 -11.785 1.00 82.06 86 GLY A C 1
ATOM 690 O O . GLY A 1 86 ? -5.020 -4.803 -11.745 1.00 82.06 86 GLY A O 1
ATOM 691 N N . HIS A 1 87 ? -5.011 -2.857 -12.840 1.00 87.94 87 HIS A N 1
ATOM 692 C CA . HIS A 1 87 ? -4.333 -3.371 -14.028 1.00 87.94 87 HIS A CA 1
ATOM 693 C C . HIS A 1 87 ? -2.815 -3.311 -13.880 1.00 87.94 87 HIS A C 1
ATOM 695 O O . HIS A 1 87 ? -2.264 -2.337 -13.366 1.00 87.94 87 HIS A O 1
ATOM 701 N N . VAL A 1 88 ? -2.125 -4.319 -14.413 1.00 91.38 88 VAL A N 1
ATOM 702 C CA . VAL A 1 88 ? -0.667 -4.300 -14.547 1.00 91.38 88 VAL A CA 1
ATOM 703 C C . VAL A 1 88 ? -0.308 -3.463 -15.767 1.00 91.38 88 VAL A C 1
ATOM 705 O O . VAL A 1 88 ? -0.735 -3.746 -16.886 1.00 91.38 88 VAL A O 1
ATOM 708 N N . VAL A 1 89 ? 0.503 -2.438 -15.545 1.00 90.62 89 VAL A N 1
ATOM 709 C CA . VAL A 1 89 ? 0.934 -1.471 -16.547 1.00 90.62 89 VAL A CA 1
ATOM 710 C C . VAL A 1 89 ? 2.449 -1.514 -16.662 1.00 90.62 89 VAL A C 1
ATOM 712 O O . VAL A 1 89 ? 3.154 -1.298 -15.679 1.00 90.62 89 VAL A O 1
ATOM 715 N N . TYR A 1 90 ? 2.947 -1.738 -17.875 1.00 90.56 90 TYR A N 1
ATOM 716 C CA . TYR A 1 90 ? 4.351 -1.557 -18.220 1.00 90.56 90 TYR A CA 1
ATOM 717 C C . TYR A 1 90 ? 4.523 -0.255 -18.999 1.00 90.56 90 TYR A C 1
ATOM 719 O O . TYR A 1 90 ? 3.975 -0.091 -20.090 1.00 90.56 90 TYR A O 1
ATOM 727 N N . SER A 1 91 ? 5.282 0.664 -18.419 1.00 90.62 91 SER A N 1
ATOM 728 C CA . SER A 1 91 ? 5.598 1.982 -18.957 1.00 90.62 91 SER A CA 1
ATOM 729 C C . SER A 1 91 ? 7.096 2.064 -19.199 1.00 90.62 91 SER A C 1
ATOM 731 O O . SER A 1 91 ? 7.881 1.756 -18.307 1.00 90.62 91 SER A O 1
ATOM 733 N N . TYR A 1 92 ? 7.509 2.497 -20.384 1.00 89.50 92 TYR A N 1
ATOM 734 C CA . TYR A 1 92 ? 8.929 2.602 -20.700 1.00 89.50 92 TYR A CA 1
ATOM 735 C C . TYR A 1 92 ? 9.223 3.713 -21.703 1.00 89.50 92 TYR A C 1
ATOM 737 O O . TYR A 1 92 ? 8.381 4.081 -22.524 1.00 89.50 92 TYR A O 1
ATOM 745 N N . ASN A 1 93 ? 10.448 4.221 -21.664 1.00 89.38 93 ASN A N 1
ATOM 746 C CA . ASN A 1 93 ? 11.045 5.016 -22.728 1.00 89.38 93 ASN A CA 1
ATOM 747 C C . ASN A 1 93 ? 12.490 4.544 -22.898 1.00 89.38 93 ASN A C 1
ATOM 749 O O . ASN A 1 93 ? 13.294 4.644 -21.985 1.00 89.38 93 ASN A O 1
ATOM 753 N N . MET A 1 94 ? 12.809 4.011 -24.070 1.00 84.44 94 MET A N 1
ATOM 754 C CA . MET A 1 94 ? 14.131 3.468 -24.402 1.00 84.44 94 MET A CA 1
ATOM 755 C C . MET A 1 94 ? 14.725 4.243 -25.586 1.00 84.44 94 MET A C 1
ATOM 757 O O . MET A 1 94 ? 15.185 3.673 -26.570 1.00 84.44 94 MET A O 1
ATOM 761 N N . GLY A 1 95 ? 14.604 5.574 -25.559 1.00 83.56 95 GLY A N 1
ATOM 762 C CA . GLY A 1 95 ? 15.138 6.472 -26.590 1.00 83.56 95 GLY A CA 1
ATOM 763 C C . GLY A 1 95 ? 14.362 6.504 -27.915 1.00 83.56 95 GLY A C 1
ATOM 764 O O . GLY A 1 95 ? 14.889 6.990 -28.915 1.00 83.56 95 GLY A O 1
ATOM 765 N N . HIS A 1 96 ? 13.120 6.005 -27.925 1.00 83.06 96 HIS A N 1
ATOM 766 C CA . HIS A 1 96 ? 12.171 6.093 -29.050 1.00 83.06 96 HIS A CA 1
ATOM 767 C C . HIS A 1 96 ? 10.820 6.706 -28.637 1.00 83.06 96 HIS A C 1
ATOM 769 O O . HIS A 1 96 ? 9.795 6.517 -29.304 1.00 83.06 96 HIS A O 1
ATOM 775 N N . GLY A 1 97 ? 10.829 7.445 -27.528 1.00 85.62 97 GLY A N 1
ATOM 776 C CA . GLY A 1 97 ? 9.647 8.018 -26.906 1.00 85.62 97 GLY A CA 1
ATOM 777 C C . GLY A 1 97 ? 8.927 7.032 -25.988 1.00 85.62 97 GLY A C 1
ATOM 778 O O . GLY A 1 97 ? 9.141 5.818 -26.027 1.00 85.62 97 GLY A O 1
ATOM 779 N N . HIS A 1 98 ? 8.047 7.588 -25.162 1.00 88.12 98 HIS A N 1
ATOM 780 C CA . HIS A 1 98 ? 7.282 6.842 -24.176 1.00 88.12 98 HIS A CA 1
ATOM 781 C C . HIS A 1 98 ? 6.314 5.842 -24.827 1.00 88.12 98 HIS A C 1
ATOM 783 O O . HIS A 1 98 ? 5.676 6.121 -25.850 1.00 88.12 98 HIS A O 1
ATOM 789 N N . ARG A 1 99 ? 6.194 4.666 -24.219 1.00 86.31 99 ARG A N 1
ATOM 790 C CA . ARG A 1 99 ? 5.232 3.620 -24.554 1.00 86.31 99 ARG A CA 1
ATOM 791 C C . ARG A 1 99 ? 4.637 3.059 -23.270 1.00 86.31 99 ARG A C 1
ATOM 793 O O . ARG A 1 99 ? 5.298 3.003 -22.235 1.00 86.31 99 ARG A O 1
ATOM 800 N N . ARG A 1 100 ? 3.380 2.634 -23.368 1.00 86.44 100 ARG A N 1
ATOM 801 C CA . ARG A 1 100 ? 2.606 2.083 -22.260 1.00 86.44 100 ARG A CA 1
ATOM 802 C C . ARG A 1 100 ? 1.807 0.887 -22.744 1.00 86.44 100 ARG A C 1
ATOM 804 O O . ARG A 1 100 ? 1.107 0.976 -23.749 1.00 86.44 100 ARG A O 1
ATOM 811 N N . LEU A 1 101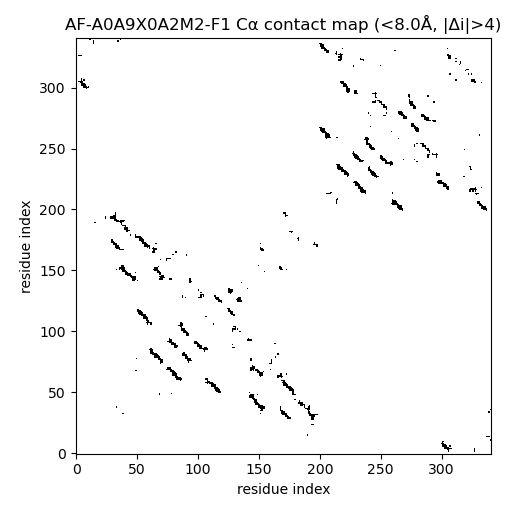 ? 1.883 -0.203 -21.997 1.00 85.12 101 LEU A N 1
ATOM 812 C CA . LEU A 1 101 ? 1.102 -1.409 -22.213 1.00 85.12 101 LEU A CA 1
ATOM 813 C C . LEU A 1 101 ? 0.348 -1.734 -20.926 1.00 85.12 101 LEU A C 1
ATOM 815 O O . LEU A 1 101 ? 0.909 -1.622 -19.840 1.00 85.12 101 LEU A O 1
ATOM 819 N N . SER A 1 102 ? -0.919 -2.118 -21.045 1.00 85.81 102 SER A N 1
ATOM 820 C CA . SER A 1 102 ? -1.788 -2.424 -19.907 1.00 85.81 102 SER A CA 1
ATOM 821 C C . SER A 1 102 ? -2.416 -3.796 -20.088 1.00 85.81 102 SER A C 1
ATOM 823 O O . SER A 1 102 ? -2.866 -4.134 -21.194 1.00 85.81 102 SER A O 1
ATOM 825 N N . SER A 1 103 ? -2.490 -4.552 -18.994 1.00 85.94 103 SER A N 1
ATOM 826 C CA . SER A 1 103 ? -3.305 -5.758 -18.939 1.00 85.94 103 SER A CA 1
ATOM 827 C C . SER A 1 103 ? -4.778 -5.414 -19.165 1.00 85.94 103 SER A C 1
ATOM 829 O O . SER A 1 103 ? -5.213 -4.288 -18.928 1.00 85.94 103 SER A O 1
ATOM 831 N N . SER A 1 104 ? -5.536 -6.393 -19.650 1.00 82.94 104 SER A N 1
ATOM 832 C CA . SER A 1 104 ? -7.004 -6.351 -19.751 1.00 82.94 104 SER A CA 1
ATOM 833 C C . SER A 1 104 ? -7.712 -6.833 -18.482 1.00 82.94 104 SER A C 1
ATOM 835 O O . SER A 1 104 ? -8.869 -6.499 -18.257 1.00 82.94 104 SER A O 1
ATOM 837 N N . LYS A 1 105 ? -7.026 -7.642 -17.670 1.00 84.19 105 LYS A N 1
ATOM 838 C CA . LYS A 1 105 ? -7.532 -8.175 -16.402 1.00 84.19 105 LYS A CA 1
ATOM 839 C C . LYS A 1 105 ? -7.042 -7.351 -15.214 1.00 84.19 105 LYS A C 1
ATOM 841 O O . LYS A 1 105 ? -5.982 -6.718 -15.292 1.00 84.19 105 LYS A O 1
ATOM 846 N N . LEU A 1 106 ? -7.805 -7.447 -14.128 1.00 84.69 106 LEU A N 1
ATOM 847 C CA . LEU A 1 106 ? -7.481 -6.938 -12.798 1.00 84.69 106 LEU A CA 1
ATOM 848 C C . LEU A 1 106 ? -6.670 -7.973 -12.008 1.00 84.69 106 LEU A C 1
ATOM 850 O O . LEU A 1 106 ? -6.907 -9.176 -12.132 1.00 84.69 106 LEU A O 1
ATOM 854 N N . TYR A 1 107 ? -5.719 -7.495 -11.209 1.00 84.31 107 TYR A N 1
ATOM 855 C CA . TYR A 1 107 ? -4.745 -8.307 -10.472 1.00 84.31 107 TYR A CA 1
ATOM 856 C C . TYR A 1 107 ? -4.554 -7.854 -9.016 1.00 84.31 107 TYR A C 1
ATOM 858 O O . TYR A 1 107 ? -3.620 -8.280 -8.341 1.00 84.31 107 TYR A O 1
ATOM 866 N N . ASP A 1 108 ? -5.447 -7.003 -8.519 1.00 81.75 108 ASP A N 1
ATOM 867 C CA . ASP A 1 108 ? -5.546 -6.550 -7.131 1.00 81.75 108 ASP A CA 1
ATOM 868 C C . ASP A 1 108 ? -6.515 -7.416 -6.302 1.00 81.75 108 ASP A C 1
ATOM 870 O O . ASP A 1 108 ? -7.180 -6.936 -5.388 1.00 81.75 108 ASP A O 1
ATOM 874 N N . THR A 1 109 ? -6.611 -8.712 -6.612 1.00 75.56 109 THR A N 1
ATOM 875 C CA . THR A 1 109 ? -7.545 -9.646 -5.957 1.00 75.56 109 THR A CA 1
ATOM 876 C C . THR A 1 109 ? -7.014 -10.228 -4.647 1.00 75.56 109 THR A C 1
ATOM 878 O O . THR A 1 109 ? -7.762 -10.846 -3.894 1.00 75.56 109 THR A O 1
ATOM 881 N N . GLY A 1 110 ? -5.724 -10.052 -4.354 1.00 77.00 110 GLY A N 1
ATOM 882 C CA . GLY A 1 110 ? -5.035 -10.746 -3.265 1.00 77.00 110 GLY A CA 1
ATOM 883 C C . GLY A 1 110 ? -4.509 -12.133 -3.645 1.00 77.00 110 GLY A C 1
ATOM 884 O O . GLY A 1 110 ? -3.863 -12.776 -2.814 1.00 77.00 110 GLY A O 1
ATOM 885 N N . ASP A 1 111 ? -4.715 -12.573 -4.887 1.00 80.94 111 ASP A N 1
ATOM 886 C CA . ASP A 1 111 ? -4.103 -13.789 -5.418 1.00 80.94 111 ASP A CA 1
ATOM 887 C C . ASP A 1 111 ? -2.635 -13.560 -5.796 1.00 80.94 111 ASP A C 1
ATOM 889 O O . ASP A 1 111 ? -2.162 -12.432 -5.955 1.00 80.94 111 ASP A O 1
ATOM 893 N N . GLU A 1 112 ? -1.878 -14.651 -5.915 1.00 84.31 112 GLU A N 1
ATOM 894 C CA . GLU A 1 112 ? -0.502 -14.582 -6.400 1.00 84.31 112 GLU A CA 1
ATOM 895 C C . GLU A 1 112 ? -0.470 -14.453 -7.926 1.00 84.31 112 GLU A C 1
ATOM 897 O O . GLU A 1 112 ? -1.017 -15.280 -8.653 1.00 84.31 112 GLU A O 1
ATOM 902 N N . VAL A 1 113 ? 0.232 -13.432 -8.408 1.00 88.38 113 VAL A N 1
ATOM 903 C CA . VAL A 1 113 ? 0.350 -13.090 -9.824 1.00 88.38 113 VAL A CA 1
ATOM 904 C C . VAL A 1 113 ? 1.810 -13.176 -10.232 1.00 88.38 113 VAL A C 1
ATOM 906 O O . VAL A 1 113 ? 2.689 -12.692 -9.525 1.00 88.38 113 VAL A O 1
ATOM 909 N N . THR A 1 114 ? 2.080 -13.798 -11.379 1.00 87.75 114 THR A N 1
ATOM 910 C CA . THR A 1 114 ? 3.434 -13.926 -11.936 1.00 87.75 114 THR A CA 1
ATOM 911 C C . THR A 1 114 ? 3.610 -12.953 -13.097 1.00 87.75 114 THR A C 1
ATOM 913 O O . THR A 1 114 ? 2.775 -12.916 -13.999 1.00 87.75 114 THR A O 1
ATOM 916 N N . ILE A 1 115 ? 4.702 -12.189 -13.081 1.00 87.81 115 ILE A N 1
ATOM 917 C CA . ILE A 1 115 ? 5.106 -11.258 -14.134 1.00 87.81 115 ILE A CA 1
ATOM 918 C C . ILE A 1 115 ? 6.396 -11.763 -14.761 1.00 87.81 115 ILE A C 1
ATOM 920 O O . ILE A 1 115 ? 7.366 -12.029 -14.054 1.00 87.81 115 ILE A O 1
ATOM 924 N N . GLN A 1 116 ? 6.399 -11.890 -16.089 1.00 84.38 116 GLN A N 1
ATOM 925 C CA . GLN A 1 116 ? 7.548 -12.375 -16.845 1.00 84.38 116 GLN A CA 1
ATOM 926 C C . GLN A 1 116 ? 7.754 -11.563 -18.120 1.00 84.38 116 GLN A C 1
ATOM 928 O O . GLN A 1 116 ? 6.886 -11.502 -18.990 1.00 84.38 116 GLN A O 1
ATOM 933 N N . LYS A 1 117 ? 8.952 -11.002 -18.258 1.00 83.19 117 LYS A N 1
ATOM 934 C CA . LYS A 1 117 ? 9.482 -10.431 -19.495 1.00 83.19 117 LYS A CA 1
ATOM 935 C C . LYS A 1 117 ? 10.720 -11.234 -19.871 1.00 83.19 117 LYS A C 1
ATOM 937 O O . LYS A 1 117 ? 11.678 -11.279 -19.107 1.00 83.19 117 LYS A O 1
ATOM 942 N N . LYS A 1 118 ? 10.673 -11.883 -21.031 1.00 76.31 118 LYS A N 1
ATOM 943 C CA . LYS A 1 118 ? 11.781 -12.671 -21.589 1.00 76.31 118 LYS A CA 1
ATOM 944 C C . LYS A 1 118 ? 12.579 -11.852 -22.601 1.00 76.31 118 LYS A C 1
ATOM 946 O O . LYS A 1 118 ? 12.041 -10.895 -23.171 1.00 76.31 118 LYS A O 1
ATOM 951 N N . ALA A 1 119 ? 13.832 -12.234 -22.842 1.00 66.50 119 ALA A N 1
ATOM 952 C CA . ALA A 1 119 ? 14.669 -11.598 -23.844 1.00 66.50 119 ALA A CA 1
ATOM 953 C C . ALA A 1 119 ? 14.054 -11.790 -25.225 1.00 66.50 119 ALA A C 1
ATOM 955 O O . ALA A 1 119 ? 13.440 -12.808 -25.545 1.00 66.50 119 ALA A O 1
ATOM 956 N N . THR A 1 120 ? 14.227 -10.776 -26.059 1.00 56.31 120 THR A N 1
ATOM 957 C CA . THR A 1 120 ? 13.812 -10.827 -27.454 1.00 56.31 120 THR A CA 1
ATOM 958 C C . THR A 1 120 ? 14.875 -11.611 -28.219 1.00 56.31 120 THR A C 1
ATOM 960 O O . THR A 1 120 ? 15.939 -11.065 -28.507 1.00 56.31 120 THR A O 1
ATOM 963 N N . ASP A 1 121 ? 14.633 -12.882 -28.546 1.00 45.81 121 ASP A N 1
ATOM 964 C CA . ASP A 1 121 ? 15.414 -13.498 -29.617 1.00 45.81 121 ASP A CA 1
ATOM 965 C C . ASP A 1 121 ? 15.023 -12.828 -30.950 1.00 45.81 121 ASP A C 1
ATOM 967 O O . ASP A 1 121 ? 13.911 -12.321 -31.126 1.00 45.81 121 ASP A O 1
ATOM 971 N N . LEU A 1 122 ? 15.946 -12.773 -31.909 1.00 42.44 122 LEU A N 1
ATOM 972 C CA . LEU A 1 122 ? 15.704 -12.192 -33.236 1.00 42.44 122 LEU A CA 1
ATOM 973 C C . LEU A 1 122 ? 14.677 -12.991 -34.079 1.00 42.44 122 LEU A C 1
ATOM 975 O O . LEU A 1 122 ? 14.616 -12.798 -35.291 1.00 42.44 122 LEU A O 1
ATOM 979 N N . ARG A 1 123 ? 13.892 -13.897 -33.476 1.00 37.66 123 ARG A N 1
ATOM 980 C CA . ARG A 1 123 ? 12.918 -14.772 -34.144 1.00 37.66 123 ARG A CA 1
ATOM 981 C C . ARG A 1 123 ? 11.529 -14.800 -33.497 1.00 37.66 123 ARG A C 1
ATOM 983 O O . ARG A 1 123 ? 10.636 -15.425 -34.055 1.00 37.66 123 ARG A O 1
ATOM 990 N N . GLY A 1 124 ? 11.300 -14.014 -32.448 1.00 46.25 124 GLY A N 1
ATOM 991 C CA . GLY A 1 124 ? 9.969 -13.669 -31.976 1.00 46.25 124 GLY A CA 1
ATOM 992 C C . GLY A 1 124 ? 9.316 -14.746 -31.120 1.00 46.25 124 GLY A C 1
ATOM 993 O O . GLY A 1 124 ? 8.566 -15.568 -31.623 1.00 46.25 124 GLY A O 1
ATOM 994 N N . VAL A 1 125 ? 9.467 -14.612 -29.802 1.00 34.78 125 VAL A N 1
ATOM 995 C CA . VAL A 1 125 ? 8.370 -14.808 -28.840 1.00 34.78 125 VAL A CA 1
ATOM 996 C C . VAL A 1 125 ? 8.556 -13.783 -27.719 1.00 34.78 125 VAL A C 1
ATOM 998 O O . VAL A 1 125 ? 9.517 -13.854 -26.960 1.00 34.78 125 VAL A O 1
ATOM 1001 N N . VAL A 1 126 ? 7.642 -12.816 -27.610 1.00 45.84 126 VAL A N 1
ATOM 1002 C CA . VAL A 1 126 ? 7.609 -11.841 -26.507 1.00 45.84 126 VAL A CA 1
ATOM 1003 C C . VAL A 1 126 ? 6.248 -11.958 -25.822 1.00 45.84 126 VAL A C 1
ATOM 1005 O O . VAL A 1 126 ? 5.282 -11.327 -26.233 1.00 45.84 126 VAL A O 1
ATOM 1008 N N . GLU A 1 127 ? 6.179 -12.783 -24.782 1.00 49.47 127 GLU A N 1
ATOM 1009 C CA . GLU A 1 127 ? 5.055 -12.908 -23.839 1.00 49.47 127 GLU A CA 1
ATOM 1010 C C . GLU A 1 127 ? 5.662 -12.835 -22.411 1.00 49.47 127 GLU A C 1
ATOM 1012 O O . GLU A 1 127 ? 6.775 -13.323 -22.220 1.00 49.47 127 GLU A O 1
ATOM 1017 N N . LEU A 1 128 ? 5.093 -12.234 -21.354 1.00 50.66 128 LEU A N 1
ATOM 1018 C CA . LEU A 1 128 ? 3.711 -11.896 -21.011 1.00 50.66 128 LEU A CA 1
ATOM 1019 C C . LEU A 1 128 ? 3.669 -10.595 -20.165 1.00 50.66 128 LEU A C 1
ATOM 1021 O O . LEU A 1 128 ? 4.083 -10.585 -19.004 1.00 50.66 128 LEU A O 1
ATOM 1025 N N . LEU A 1 129 ? 2.976 -9.550 -20.639 1.00 54.81 129 LEU A N 1
ATOM 1026 C CA . LEU A 1 129 ? 2.027 -8.902 -19.719 1.00 54.81 129 LEU A CA 1
ATOM 1027 C C . LEU A 1 129 ? 1.071 -9.982 -19.211 1.00 54.81 129 LEU A C 1
ATOM 1029 O O . LEU A 1 129 ? 0.873 -10.979 -19.901 1.00 54.81 129 LEU A O 1
ATOM 1033 N N . ALA A 1 130 ? 0.443 -9.809 -18.054 1.00 53.28 130 ALA A N 1
ATOM 1034 C CA . ALA A 1 130 ? -0.412 -10.842 -17.468 1.00 53.28 130 ALA A CA 1
ATOM 1035 C C . ALA A 1 130 ? -1.548 -11.374 -18.405 1.00 53.28 130 ALA A C 1
ATOM 1037 O O . ALA A 1 130 ? -2.163 -12.399 -18.113 1.00 53.28 130 ALA A O 1
ATOM 1038 N N . ASP A 1 131 ? -1.771 -10.738 -19.567 1.00 58.56 131 ASP A N 1
ATOM 1039 C CA . ASP A 1 131 ? -2.647 -11.123 -20.679 1.00 58.56 131 ASP A CA 1
ATOM 1040 C C . ASP A 1 131 ? -1.959 -11.469 -22.032 1.00 58.56 131 ASP A C 1
ATOM 1042 O O . ASP A 1 131 ? -2.617 -11.415 -23.068 1.00 58.56 131 ASP A O 1
ATOM 1046 N N . ARG A 1 132 ? -0.672 -11.852 -22.062 1.00 62.53 132 ARG A N 1
ATOM 1047 C CA . ARG A 1 132 ? 0.069 -12.304 -23.274 1.00 62.53 132 ARG A CA 1
ATOM 1048 C C . ARG A 1 132 ? 0.291 -11.262 -24.377 1.00 62.53 132 ARG A C 1
ATOM 1050 O O . ARG A 1 132 ? 0.539 -11.619 -25.523 1.00 62.53 132 ARG A O 1
ATOM 1057 N N . LYS A 1 133 ? 0.271 -9.968 -24.058 1.00 61.50 133 LYS A N 1
ATOM 1058 C CA . LYS A 1 133 ? 0.607 -8.913 -25.034 1.00 61.50 133 LYS A CA 1
ATOM 1059 C C . LYS A 1 133 ? 2.127 -8.735 -25.224 1.00 61.50 133 LYS A C 1
ATOM 1061 O O . LYS A 1 133 ? 2.851 -8.767 -24.225 1.00 61.50 133 LYS A O 1
ATOM 1066 N N . PRO A 1 134 ? 2.607 -8.476 -26.460 1.00 60.19 134 PRO A N 1
ATOM 1067 C CA . PRO A 1 134 ? 4.022 -8.236 -26.736 1.00 60.19 134 PRO A CA 1
ATOM 1068 C C . PRO A 1 134 ? 4.499 -6.873 -26.223 1.00 60.19 134 PRO A C 1
ATOM 1070 O O . PRO A 1 134 ? 3.787 -5.873 -26.323 1.00 60.19 134 PRO A O 1
ATOM 1073 N N . PHE A 1 135 ? 5.739 -6.830 -25.720 1.00 63.66 135 PHE A N 1
ATOM 1074 C CA . PHE A 1 135 ? 6.345 -5.626 -25.144 1.00 63.66 135 PHE A CA 1
ATOM 1075 C C . PHE A 1 135 ? 6.823 -4.598 -26.183 1.00 63.66 135 PHE A C 1
ATOM 1077 O O . PHE A 1 135 ? 6.867 -3.410 -25.873 1.00 63.66 135 PHE A O 1
ATOM 1084 N N . TYR A 1 136 ? 7.169 -5.024 -27.406 1.00 66.75 136 TYR A N 1
ATOM 1085 C CA . TYR A 1 136 ? 7.822 -4.172 -28.407 1.00 66.75 136 TYR A CA 1
ATOM 1086 C C . TYR A 1 136 ? 7.106 -4.188 -29.766 1.00 66.75 136 TYR A C 1
ATOM 1088 O O . TYR A 1 136 ? 6.936 -5.257 -30.353 1.00 66.75 136 TYR A O 1
ATOM 1096 N N . PRO A 1 137 ? 6.761 -3.020 -30.338 1.00 59.31 137 PRO A N 1
ATOM 1097 C CA . PRO A 1 137 ? 6.271 -2.924 -31.708 1.00 59.31 137 PRO A CA 1
ATOM 1098 C C . PRO A 1 137 ? 7.455 -2.894 -32.692 1.00 59.31 137 PRO A C 1
ATOM 1100 O O . PRO A 1 137 ? 7.880 -1.826 -33.127 1.00 59.31 137 PRO A O 1
ATOM 1103 N N . GLY A 1 138 ? 8.035 -4.060 -32.996 1.00 58.56 138 GLY A N 1
ATOM 1104 C CA . GLY A 1 138 ? 8.918 -4.311 -34.154 1.00 58.56 138 GLY A CA 1
ATOM 1105 C C . GLY A 1 138 ? 10.263 -3.562 -34.255 1.00 58.56 138 GLY A C 1
ATOM 1106 O O . GLY A 1 138 ? 11.072 -3.906 -35.111 1.00 58.56 138 GLY A O 1
ATOM 1107 N N . LYS A 1 139 ? 10.545 -2.559 -33.414 1.00 63.53 139 LYS A N 1
ATOM 1108 C CA . LYS A 1 139 ? 11.839 -1.854 -33.359 1.00 63.53 139 LYS A CA 1
ATOM 1109 C C . LYS A 1 139 ? 12.726 -2.447 -32.267 1.00 63.53 139 LYS A C 1
ATOM 1111 O O . LYS A 1 139 ? 12.234 -2.755 -31.183 1.00 63.53 139 LYS A O 1
ATOM 1116 N N . ARG A 1 140 ? 14.034 -2.559 -32.536 1.00 64.62 140 ARG A N 1
ATOM 1117 C CA . ARG A 1 140 ? 15.016 -2.973 -31.523 1.00 64.62 140 ARG A CA 1
ATOM 1118 C C . ARG A 1 140 ? 15.001 -1.969 -30.359 1.00 64.62 140 ARG A C 1
ATOM 1120 O O . ARG A 1 140 ? 15.135 -0.773 -30.622 1.00 64.62 140 ARG A O 1
ATOM 1127 N N . PRO A 1 141 ? 14.819 -2.413 -29.107 1.00 65.56 141 PRO A N 1
ATOM 1128 C CA . PRO A 1 141 ? 14.908 -1.522 -27.958 1.00 65.56 141 PRO A CA 1
ATOM 1129 C C . PRO A 1 141 ? 16.347 -1.022 -27.772 1.00 65.56 141 PRO A C 1
ATOM 1131 O O . PRO A 1 141 ? 17.294 -1.769 -28.019 1.00 65.56 141 PRO A O 1
ATOM 1134 N N . LYS A 1 142 ? 16.516 0.233 -27.334 1.00 73.12 142 LYS A N 1
ATOM 1135 C CA . LYS A 1 142 ? 17.781 0.661 -26.718 1.00 73.12 142 LYS A CA 1
ATOM 1136 C C . LYS A 1 142 ? 17.792 0.218 -25.258 1.00 73.12 142 LYS A C 1
ATOM 1138 O O . LYS A 1 142 ? 16.735 0.081 -24.652 1.00 73.12 142 LYS A O 1
ATOM 1143 N N . PHE A 1 143 ? 18.977 0.023 -24.705 1.00 80.19 143 PHE A N 1
ATOM 1144 C CA . PHE A 1 143 ? 19.143 -0.359 -23.308 1.00 80.19 143 PHE A CA 1
ATOM 1145 C C . PHE A 1 143 ? 18.936 0.843 -22.379 1.00 80.19 143 PHE A C 1
ATOM 1147 O O . PHE A 1 143 ? 19.251 1.974 -22.748 1.00 80.19 143 PHE A O 1
ATOM 1154 N N . VAL A 1 144 ? 18.387 0.582 -21.194 1.00 85.75 144 VAL A N 1
ATOM 1155 C CA . VAL A 1 144 ? 18.396 1.517 -20.061 1.00 85.75 144 VAL A CA 1
ATOM 1156 C C . VAL A 1 144 ? 19.626 1.174 -19.235 1.00 85.75 144 VAL A C 1
ATOM 1158 O O . VAL A 1 144 ? 19.669 0.087 -18.664 1.00 85.75 144 VAL A O 1
ATOM 1161 N N . ASN A 1 145 ? 20.628 2.049 -19.203 1.00 89.31 145 ASN A N 1
ATOM 1162 C CA . ASN A 1 145 ? 21.811 1.825 -18.378 1.00 89.31 145 ASN A CA 1
ATOM 1163 C C . ASN A 1 145 ? 21.522 2.335 -16.965 1.00 89.31 145 ASN A C 1
ATOM 1165 O O . ASN A 1 145 ? 21.606 3.533 -16.725 1.00 89.31 145 ASN A O 1
ATOM 1169 N N . ALA A 1 146 ? 21.080 1.435 -16.090 1.00 90.00 146 ALA A N 1
ATOM 1170 C CA . ALA A 1 146 ? 20.691 1.760 -14.725 1.00 90.00 146 ALA A CA 1
ATOM 1171 C C . ALA A 1 146 ? 21.580 1.005 -13.743 1.00 90.00 146 ALA A C 1
ATOM 1173 O O . ALA A 1 146 ? 21.540 -0.230 -13.703 1.00 90.00 146 ALA A O 1
ATOM 1174 N N . GLU A 1 147 ? 22.310 1.738 -12.909 1.00 90.25 147 GLU A N 1
ATOM 1175 C CA . GLU A 1 147 ? 23.116 1.178 -11.833 1.00 90.25 147 GLU A CA 1
ATOM 1176 C C . GLU A 1 147 ? 22.213 0.430 -10.850 1.00 90.25 147 GLU A C 1
ATOM 1178 O O . GLU A 1 147 ? 22.554 -0.658 -10.387 1.00 90.25 147 GLU A O 1
ATOM 1183 N N . PHE A 1 148 ? 21.011 0.949 -10.585 1.00 91.31 148 PHE A N 1
ATOM 1184 C CA . PHE A 1 148 ? 20.102 0.373 -9.601 1.00 91.31 148 PHE A CA 1
ATOM 1185 C C . PHE A 1 148 ? 18.687 0.117 -10.117 1.00 91.31 148 PHE A C 1
ATOM 1187 O O . PHE A 1 148 ? 18.108 0.876 -10.893 1.00 91.31 148 PHE A O 1
ATOM 1194 N N . VAL A 1 149 ? 18.095 -0.957 -9.591 1.00 93.19 149 VAL A N 1
ATOM 1195 C CA . VAL A 1 149 ? 16.674 -1.288 -9.749 1.00 93.19 149 VAL A CA 1
ATOM 1196 C C . VAL A 1 149 ? 15.985 -1.178 -8.397 1.00 93.19 149 VAL A C 1
ATOM 1198 O O . VAL A 1 149 ? 16.430 -1.786 -7.414 1.00 93.19 149 VAL A O 1
ATOM 1201 N N . TYR A 1 150 ? 14.875 -0.445 -8.368 1.00 92.88 150 TYR A N 1
ATOM 1202 C CA . TYR A 1 150 ? 14.051 -0.234 -7.184 1.00 92.88 150 TYR A CA 1
ATOM 1203 C C . TYR A 1 150 ? 12.785 -1.085 -7.256 1.00 92.88 150 TYR A C 1
ATOM 1205 O O . TYR A 1 150 ? 12.081 -1.086 -8.265 1.00 92.88 150 TYR A O 1
ATOM 1213 N N . TRP A 1 151 ? 12.477 -1.790 -6.171 1.00 93.75 151 TRP A N 1
ATOM 1214 C CA . TRP A 1 151 ? 11.318 -2.669 -6.044 1.00 93.75 151 TRP A CA 1
ATOM 1215 C C . TRP A 1 151 ? 10.391 -2.180 -4.935 1.00 93.75 151 TRP A C 1
ATOM 1217 O O . TRP A 1 151 ? 10.847 -1.815 -3.850 1.00 93.75 151 TRP A O 1
ATOM 1227 N N . GLY A 1 152 ? 9.085 -2.209 -5.192 1.00 90.62 152 GLY A N 1
ATOM 1228 C CA . GLY A 1 152 ? 8.037 -1.897 -4.217 1.00 90.62 152 GLY A CA 1
ATOM 1229 C C . GLY A 1 152 ? 7.960 -0.432 -3.750 1.00 90.62 152 GLY A C 1
ATOM 1230 O O . GLY A 1 152 ? 7.112 -0.086 -2.929 1.00 90.62 152 GLY A O 1
ATOM 1231 N N . GLY A 1 153 ? 8.820 0.436 -4.273 1.00 89.44 153 GLY A N 1
ATOM 1232 C CA . GLY A 1 153 ? 8.898 1.855 -3.949 1.00 89.44 153 GLY A CA 1
ATOM 1233 C C . GLY A 1 153 ? 10.083 2.500 -4.662 1.00 89.44 153 GLY A C 1
ATOM 1234 O O . GLY A 1 153 ? 10.785 1.827 -5.416 1.00 89.44 153 GLY A O 1
ATOM 1235 N N . ILE A 1 154 ? 10.301 3.794 -4.432 1.00 84.94 154 ILE A N 1
ATOM 1236 C CA . ILE A 1 154 ? 11.401 4.566 -5.028 1.00 84.94 154 ILE A CA 1
ATOM 1237 C C . ILE A 1 154 ? 12.007 5.465 -3.950 1.00 84.94 154 ILE A C 1
ATOM 1239 O O . ILE A 1 154 ? 11.295 5.977 -3.088 1.00 84.94 154 ILE A O 1
ATOM 1243 N N . GLU A 1 155 ? 13.318 5.672 -3.999 1.00 83.06 155 GLU A N 1
ATOM 1244 C CA . GLU A 1 155 ? 14.009 6.587 -3.096 1.00 83.06 155 GLU A CA 1
ATOM 1245 C C . GLU A 1 155 ? 13.621 8.052 -3.358 1.00 83.06 155 GLU A C 1
ATOM 1247 O O . GLU A 1 155 ? 13.645 8.513 -4.500 1.00 83.06 155 GLU A O 1
ATOM 1252 N N . ASN A 1 156 ? 13.314 8.808 -2.295 1.00 73.62 156 ASN A N 1
ATOM 1253 C CA . ASN A 1 156 ? 12.763 10.172 -2.377 1.00 73.62 156 ASN A CA 1
ATOM 1254 C C . ASN A 1 156 ? 13.598 11.165 -3.201 1.00 73.62 156 ASN A C 1
ATOM 1256 O O . ASN A 1 156 ? 13.033 12.091 -3.778 1.00 73.62 156 ASN A O 1
ATOM 1260 N N . LYS A 1 157 ? 14.926 11.004 -3.240 1.00 73.31 157 LYS A N 1
ATOM 1261 C CA . LYS A 1 157 ? 15.838 11.908 -3.963 1.00 73.31 157 LYS A CA 1
ATOM 1262 C C . LYS A 1 157 ? 15.958 11.585 -5.458 1.00 73.31 157 LYS A C 1
ATOM 1264 O O . LYS A 1 157 ? 16.603 12.333 -6.183 1.00 73.31 157 LYS A O 1
ATOM 1269 N N . THR A 1 158 ? 15.353 10.490 -5.914 1.00 76.56 158 THR A N 1
ATOM 1270 C CA . THR A 1 158 ? 15.443 10.038 -7.306 1.00 76.56 158 THR A CA 1
ATOM 1271 C C . THR A 1 158 ? 14.564 10.901 -8.207 1.00 76.56 158 THR A C 1
ATOM 1273 O O . THR A 1 158 ? 13.383 11.112 -7.919 1.00 76.56 158 THR A O 1
ATOM 1276 N N . THR A 1 159 ? 15.105 11.361 -9.334 1.00 82.25 159 THR A N 1
ATOM 1277 C CA . THR A 1 159 ? 14.324 12.038 -10.377 1.00 82.25 159 THR A CA 1
ATOM 1278 C C . THR A 1 159 ? 13.470 11.013 -11.118 1.00 82.25 159 THR A C 1
ATOM 1280 O O . THR A 1 159 ? 13.992 10.172 -11.842 1.00 82.25 159 THR A O 1
ATOM 1283 N N . ILE A 1 160 ? 12.149 11.067 -10.932 1.00 81.50 160 ILE A N 1
ATOM 1284 C CA . ILE A 1 160 ? 11.214 10.091 -11.511 1.00 81.50 160 ILE A CA 1
ATOM 1285 C C . ILE A 1 160 ? 10.665 10.613 -12.849 1.00 81.50 160 ILE A C 1
ATOM 1287 O O . ILE A 1 160 ? 10.271 11.781 -12.925 1.00 81.50 160 ILE A O 1
ATOM 1291 N N . PRO A 1 161 ? 10.552 9.760 -13.885 1.00 83.75 161 PRO A N 1
ATOM 1292 C CA . PRO A 1 161 ? 9.892 10.119 -15.135 1.00 83.75 161 PRO A CA 1
ATOM 1293 C C . PRO A 1 161 ? 8.449 10.588 -14.908 1.00 83.75 161 PRO A C 1
ATOM 1295 O O . PRO A 1 161 ? 7.671 9.920 -14.229 1.00 83.75 161 PRO A O 1
ATOM 1298 N N . VAL A 1 162 ? 8.043 11.681 -15.561 1.00 78.38 162 VAL A N 1
ATOM 1299 C CA . VAL A 1 162 ? 6.690 12.270 -15.434 1.00 78.38 162 VAL A CA 1
ATOM 1300 C C . VAL A 1 162 ? 5.549 11.298 -15.764 1.00 78.38 162 VAL A C 1
ATOM 1302 O O . VAL A 1 162 ? 4.424 11.469 -15.304 1.00 78.38 162 VAL A O 1
ATOM 1305 N N . ASN A 1 163 ? 5.830 10.256 -16.549 1.00 80.06 163 ASN A N 1
ATOM 1306 C CA . ASN A 1 163 ? 4.858 9.233 -16.930 1.00 80.06 163 ASN A CA 1
ATOM 1307 C C . ASN A 1 163 ? 4.656 8.139 -15.864 1.00 80.06 163 ASN A C 1
ATOM 1309 O O . ASN A 1 163 ? 3.768 7.300 -16.024 1.00 80.06 163 ASN A O 1
ATOM 1313 N N . VAL A 1 164 ? 5.460 8.126 -14.796 1.00 80.94 164 VAL A N 1
ATOM 1314 C CA . VAL A 1 164 ? 5.338 7.196 -13.667 1.00 80.94 164 VAL A CA 1
ATOM 1315 C C . VAL A 1 164 ? 4.740 7.946 -12.482 1.00 80.94 164 VAL A C 1
ATOM 1317 O O . VAL A 1 164 ? 5.387 8.758 -11.827 1.00 80.94 164 VAL A O 1
ATOM 1320 N N . THR A 1 165 ? 3.468 7.672 -12.204 1.00 77.06 165 THR A N 1
ATOM 1321 C CA . THR A 1 165 ? 2.699 8.386 -11.171 1.00 77.06 165 THR A CA 1
ATOM 1322 C C . THR A 1 165 ? 2.647 7.654 -9.834 1.00 77.06 165 THR A C 1
ATOM 1324 O O . THR A 1 165 ? 2.291 8.250 -8.820 1.00 77.06 165 THR A O 1
ATOM 1327 N N . LYS A 1 166 ? 2.987 6.360 -9.804 1.00 83.94 166 LYS A N 1
ATOM 1328 C CA . LYS A 1 166 ? 2.959 5.539 -8.587 1.00 83.94 166 LYS A CA 1
ATOM 1329 C C . LYS A 1 166 ? 4.349 5.503 -7.966 1.00 83.94 166 LYS A C 1
ATOM 1331 O O . LYS A 1 166 ? 5.329 5.313 -8.676 1.00 83.94 166 LYS A O 1
ATOM 1336 N N . ARG A 1 167 ? 4.427 5.688 -6.646 1.00 81.06 167 ARG A N 1
ATOM 1337 C CA . ARG A 1 167 ? 5.706 5.834 -5.921 1.00 81.06 167 ARG A CA 1
ATOM 1338 C C . ARG A 1 167 ? 5.940 4.792 -4.836 1.00 81.06 167 ARG A C 1
ATOM 1340 O O . ARG A 1 167 ? 7.059 4.655 -4.360 1.00 81.06 167 ARG A O 1
ATOM 1347 N N . PHE A 1 168 ? 4.905 4.047 -4.476 1.00 83.19 168 PHE A N 1
ATOM 1348 C CA . PHE A 1 168 ? 4.947 3.055 -3.413 1.00 83.19 168 PHE A CA 1
ATOM 1349 C C . PHE A 1 168 ? 4.096 1.838 -3.766 1.00 83.19 168 PHE A C 1
ATOM 1351 O O . PHE A 1 168 ? 3.205 1.933 -4.608 1.00 83.19 168 PHE A O 1
ATOM 1358 N N . PHE A 1 169 ? 4.354 0.700 -3.131 1.00 87.38 169 PHE A N 1
ATOM 1359 C CA . PHE A 1 169 ? 3.550 -0.512 -3.255 1.00 87.38 169 PHE A CA 1
ATOM 1360 C C . PHE A 1 169 ? 3.245 -1.102 -1.883 1.00 87.38 169 PHE A C 1
ATOM 1362 O O . PHE A 1 169 ? 4.094 -1.152 -0.994 1.00 87.38 169 PHE A O 1
ATOM 1369 N N . LYS A 1 170 ? 2.002 -1.558 -1.732 1.00 82.12 170 LYS A N 1
ATOM 1370 C CA . LYS A 1 170 ? 1.513 -2.288 -0.566 1.00 82.12 170 LYS A CA 1
ATOM 1371 C C . LYS A 1 170 ? 1.204 -3.710 -1.009 1.00 82.12 170 LYS A C 1
ATOM 1373 O O . LYS A 1 170 ? 0.333 -3.909 -1.852 1.00 82.12 170 LYS A O 1
ATOM 1378 N N . GLY A 1 171 ? 1.913 -4.699 -0.486 1.00 83.81 171 GLY A N 1
ATOM 1379 C CA . GLY A 1 171 ? 1.754 -6.089 -0.910 1.00 83.81 171 GLY A CA 1
ATOM 1380 C C . GLY A 1 171 ? 3.021 -6.903 -0.718 1.00 83.81 171 GLY A C 1
ATOM 1381 O O . GLY A 1 171 ? 3.962 -6.462 -0.068 1.00 83.81 171 GLY A O 1
ATOM 1382 N N . CYS A 1 172 ? 3.058 -8.104 -1.283 1.00 89.12 172 CYS A N 1
ATOM 1383 C CA . CYS A 1 172 ? 4.265 -8.917 -1.278 1.00 89.12 172 CYS A CA 1
ATOM 1384 C C . CYS A 1 172 ? 4.867 -9.000 -2.669 1.00 89.12 172 CYS A C 1
ATOM 1386 O O . CYS A 1 172 ? 4.129 -9.222 -3.626 1.00 89.12 172 CYS A O 1
ATOM 1388 N N . LEU A 1 173 ? 6.193 -8.908 -2.754 1.00 92.50 173 LEU A N 1
ATOM 1389 C CA . LEU A 1 173 ? 6.964 -9.331 -3.912 1.00 92.50 173 LEU A CA 1
ATOM 1390 C C . LEU A 1 173 ? 7.794 -10.570 -3.565 1.00 92.50 173 LEU A C 1
ATOM 1392 O O . LEU A 1 173 ? 8.278 -10.741 -2.444 1.00 92.50 173 LEU A O 1
ATOM 1396 N N . SER A 1 174 ? 7.962 -11.460 -4.533 1.00 90.19 174 SER A N 1
ATOM 1397 C CA . SER A 1 174 ? 8.765 -12.669 -4.375 1.00 90.19 174 SER A CA 1
ATOM 1398 C C . SER A 1 174 ? 9.343 -13.137 -5.699 1.00 90.19 174 SER A C 1
ATOM 1400 O O . SER A 1 174 ? 8.960 -12.638 -6.756 1.00 90.19 174 SER A O 1
ATOM 1402 N N . ARG A 1 175 ? 10.268 -14.105 -5.637 1.00 87.94 175 ARG A N 1
ATOM 1403 C CA . ARG A 1 175 ? 10.943 -14.656 -6.822 1.00 87.94 175 ARG A CA 1
ATOM 1404 C C . ARG A 1 175 ? 11.577 -13.545 -7.671 1.00 87.94 175 ARG A C 1
ATOM 1406 O O . ARG A 1 175 ? 11.506 -13.608 -8.882 1.00 87.94 175 ARG A O 1
ATOM 1413 N N . LEU A 1 176 ? 12.152 -12.526 -7.036 1.00 89.94 176 LEU A N 1
ATOM 1414 C CA . LEU A 1 176 ? 12.750 -11.384 -7.726 1.00 89.94 176 LEU A CA 1
ATOM 1415 C C . LEU A 1 176 ? 13.948 -11.870 -8.553 1.00 89.94 176 LEU A C 1
ATOM 1417 O O . LEU A 1 176 ? 14.933 -12.329 -7.976 1.00 89.94 176 LEU A O 1
ATOM 1421 N N . ARG A 1 177 ? 13.849 -11.820 -9.884 1.00 88.56 177 ARG A N 1
ATOM 1422 C CA . ARG A 1 177 ? 14.908 -12.238 -10.812 1.00 88.56 177 ARG A CA 1
ATOM 1423 C C . ARG A 1 177 ? 15.053 -11.237 -11.947 1.00 88.56 177 ARG A C 1
ATOM 1425 O O . ARG A 1 177 ? 14.053 -10.775 -12.491 1.00 88.56 177 ARG A O 1
ATOM 1432 N N . LEU A 1 178 ? 16.298 -10.959 -12.312 1.00 87.69 178 LEU A N 1
ATOM 1433 C CA . LEU A 1 178 ? 16.687 -10.063 -13.400 1.00 87.69 178 LEU A CA 1
ATOM 1434 C C . LEU A 1 178 ? 17.617 -10.798 -14.373 1.00 87.69 178 LEU A C 1
ATOM 1436 O O . LEU A 1 178 ? 18.172 -11.845 -14.033 1.00 87.69 178 LEU A O 1
ATOM 1440 N N . SER A 1 179 ? 17.819 -10.243 -15.570 1.00 77.56 179 SER A N 1
ATOM 1441 C CA . SER A 1 179 ? 18.691 -10.829 -16.604 1.00 77.56 179 SER A CA 1
ATOM 1442 C C . SER A 1 179 ? 20.151 -10.985 -16.175 1.00 77.56 179 SER A C 1
ATOM 1444 O O . SER A 1 179 ? 20.870 -11.801 -16.743 1.00 77.56 179 SER A O 1
ATOM 1446 N N . THR A 1 180 ? 20.601 -10.225 -15.177 1.00 75.31 180 THR A N 1
ATOM 1447 C CA . THR A 1 180 ? 21.971 -10.278 -14.645 1.00 75.31 180 THR A CA 1
ATOM 1448 C C . THR A 1 180 ? 22.214 -11.447 -13.680 1.00 75.31 180 THR A C 1
ATOM 1450 O O . THR A 1 180 ? 23.350 -11.646 -13.253 1.00 75.31 180 THR A O 1
ATOM 1453 N N . GLY A 1 181 ? 21.187 -12.250 -13.370 1.00 70.75 181 GLY A N 1
ATOM 1454 C CA . GLY A 1 181 ? 21.276 -13.406 -12.478 1.00 70.75 181 GLY A CA 1
ATOM 1455 C C . GLY A 1 181 ? 20.755 -13.117 -11.069 1.00 70.75 181 GLY A C 1
ATOM 1456 O O . GLY A 1 181 ? 19.726 -12.456 -10.898 1.00 70.75 181 GLY A O 1
ATOM 1457 N N . ASP A 1 182 ? 21.430 -13.667 -10.056 1.00 67.25 182 ASP A N 1
ATOM 1458 C CA . ASP A 1 182 ? 21.038 -13.494 -8.656 1.00 67.25 182 ASP A CA 1
ATOM 1459 C C . ASP A 1 182 ? 21.153 -12.030 -8.218 1.00 67.25 182 ASP A C 1
ATOM 1461 O O . ASP A 1 182 ? 22.143 -11.340 -8.472 1.00 67.25 182 ASP A O 1
ATOM 1465 N N . ILE A 1 183 ? 20.113 -11.556 -7.533 1.00 78.94 183 ILE A N 1
ATOM 1466 C CA . ILE A 1 183 ? 19.991 -10.156 -7.151 1.00 78.94 183 ILE A CA 1
ATOM 1467 C C . ILE A 1 183 ? 20.854 -9.864 -5.924 1.00 78.94 183 ILE A C 1
ATOM 1469 O O . ILE A 1 183 ? 20.648 -10.429 -4.848 1.00 78.94 183 ILE A O 1
ATOM 1473 N N . LYS A 1 184 ? 21.769 -8.904 -6.067 1.00 81.69 184 LYS A N 1
ATOM 1474 C CA . LYS A 1 184 ? 22.455 -8.281 -4.934 1.00 81.69 184 LYS A CA 1
ATOM 1475 C C . LYS A 1 184 ? 21.569 -7.177 -4.376 1.00 81.69 184 LYS A C 1
ATOM 1477 O O . LYS A 1 184 ? 21.271 -6.205 -5.067 1.00 81.69 184 LYS A O 1
ATOM 1482 N N . PHE A 1 185 ? 21.117 -7.354 -3.140 1.00 83.00 185 PHE A N 1
ATOM 1483 C CA . PHE A 1 185 ? 20.368 -6.325 -2.431 1.00 83.00 185 PHE A CA 1
ATOM 1484 C C . PHE A 1 185 ? 21.340 -5.417 -1.694 1.00 83.00 185 PHE A C 1
ATOM 1486 O O . PHE A 1 185 ? 22.159 -5.899 -0.910 1.00 83.00 185 PHE A O 1
ATOM 1493 N N . GLU A 1 186 ? 21.219 -4.111 -1.910 1.00 76.06 186 GLU A N 1
ATOM 1494 C CA . GLU A 1 186 ? 21.868 -3.166 -1.012 1.00 76.06 186 GLU A CA 1
ATOM 1495 C C . GLU A 1 186 ? 21.159 -3.198 0.343 1.00 76.06 186 GLU A C 1
ATOM 1497 O O . GLU A 1 186 ? 19.945 -3.423 0.435 1.00 76.06 186 GLU A O 1
ATOM 1502 N N . SER A 1 187 ? 21.920 -2.973 1.412 1.00 62.94 187 SER A N 1
ATOM 1503 C CA . SER A 1 187 ? 21.380 -2.746 2.750 1.00 62.94 187 SER A CA 1
ATOM 1504 C C . SER A 1 187 ? 20.528 -1.473 2.737 1.00 62.94 187 SER A C 1
ATOM 1506 O O . SER A 1 187 ? 21.023 -0.372 2.957 1.00 62.94 187 SER A O 1
ATOM 1508 N N . SER A 1 188 ? 19.248 -1.633 2.413 1.00 53.69 188 SER A N 1
ATOM 1509 C CA . SER A 1 188 ? 18.281 -0.545 2.264 1.00 53.69 188 SER A CA 1
ATOM 1510 C C . SER A 1 188 ? 17.632 -0.188 3.612 1.00 53.69 188 SER A C 1
ATOM 1512 O O . SER A 1 188 ? 17.441 -1.082 4.448 1.00 53.69 188 SER A O 1
ATOM 1514 N N . PRO A 1 189 ? 17.274 1.090 3.844 1.00 51.00 189 PRO A N 1
ATOM 1515 C CA . PRO A 1 189 ? 16.562 1.521 5.042 1.00 51.00 189 PRO A CA 1
ATOM 1516 C C . PRO A 1 189 ? 15.127 0.961 5.099 1.00 51.00 189 PRO A C 1
ATOM 1518 O O . PRO A 1 189 ? 14.617 0.360 4.155 1.00 51.00 189 PRO A O 1
ATOM 1521 N N . ALA A 1 190 ? 14.508 1.123 6.269 1.00 55.78 190 ALA A N 1
ATOM 1522 C CA . ALA A 1 190 ? 13.204 0.590 6.667 1.00 55.78 190 ALA A CA 1
ATOM 1523 C C . ALA A 1 190 ? 12.076 0.720 5.613 1.00 55.78 190 ALA A C 1
ATOM 1525 O O . ALA A 1 190 ? 12.049 1.652 4.817 1.00 55.78 190 ALA A O 1
ATOM 1526 N N . GLY A 1 191 ? 11.099 -0.197 5.663 1.00 60.62 191 GLY A N 1
ATOM 1527 C CA . GLY A 1 191 ? 9.844 -0.112 4.889 1.00 60.62 191 GLY A CA 1
ATOM 1528 C C . GLY A 1 191 ? 9.440 -1.386 4.135 1.00 60.62 191 GLY A C 1
ATOM 1529 O O . GLY A 1 191 ? 8.384 -1.419 3.499 1.00 60.62 191 GLY A O 1
ATOM 1530 N N . TYR A 1 192 ? 10.233 -2.455 4.254 1.00 73.69 192 TYR A N 1
ATOM 1531 C CA . TYR A 1 192 ? 9.821 -3.817 3.923 1.00 73.69 192 TYR A CA 1
ATOM 1532 C C . TYR A 1 192 ? 10.227 -4.799 5.030 1.00 73.69 192 TYR A C 1
ATOM 1534 O O . TYR A 1 192 ? 11.154 -4.541 5.800 1.00 73.69 192 TYR A O 1
ATOM 1542 N N . ILE A 1 193 ? 9.555 -5.947 5.090 1.00 71.69 193 ILE A N 1
ATOM 1543 C CA . ILE A 1 193 ? 9.933 -7.078 5.949 1.00 71.69 193 ILE A CA 1
ATOM 1544 C C . ILE A 1 193 ? 10.181 -8.326 5.101 1.00 71.69 193 ILE A C 1
ATOM 1546 O O . ILE A 1 193 ? 9.585 -8.493 4.034 1.00 71.69 193 ILE A O 1
ATOM 1550 N N . GLN A 1 194 ? 11.077 -9.205 5.552 1.00 76.88 194 GLN A N 1
ATOM 1551 C CA . GLN A 1 194 ? 11.274 -10.507 4.912 1.00 76.88 194 GLN A CA 1
ATOM 1552 C C . GLN A 1 194 ? 10.030 -11.382 5.109 1.00 76.88 194 GLN A C 1
ATOM 1554 O O . GLN A 1 194 ? 9.389 -11.306 6.151 1.00 76.88 194 GLN A O 1
ATOM 1559 N N . GLY A 1 195 ? 9.703 -12.213 4.120 1.00 77.12 195 GLY A N 1
ATOM 1560 C CA . GLY A 1 195 ? 8.489 -13.027 4.078 1.00 77.12 195 GLY A CA 1
ATOM 1561 C C . GLY A 1 195 ? 7.314 -12.358 3.359 1.00 77.12 195 GLY A C 1
ATOM 1562 O O . GLY A 1 195 ? 7.238 -11.136 3.240 1.00 77.12 195 GLY A O 1
ATOM 1563 N N . CYS A 1 196 ? 6.382 -13.176 2.861 1.00 72.06 196 CYS A N 1
ATOM 1564 C CA . CYS A 1 196 ? 5.056 -12.723 2.428 1.00 72.06 196 CYS A CA 1
ATOM 1565 C C . CYS A 1 196 ? 4.073 -12.931 3.575 1.00 72.06 196 CYS A C 1
ATOM 1567 O O . CYS A 1 196 ? 3.367 -13.940 3.611 1.00 72.06 196 CYS A O 1
ATOM 1569 N N . TYR A 1 197 ? 4.045 -11.987 4.510 1.00 60.59 197 TYR A N 1
ATOM 1570 C CA . TYR A 1 197 ? 3.141 -12.025 5.660 1.00 60.59 197 TYR A CA 1
ATOM 1571 C C . TYR A 1 197 ? 1.951 -11.088 5.500 1.00 60.59 197 TYR A C 1
ATOM 1573 O O . TYR A 1 197 ? 1.249 -10.846 6.472 1.00 60.59 197 TYR A O 1
ATOM 1581 N N . VAL A 1 198 ? 1.677 -10.601 4.282 1.00 46.62 198 VAL A N 1
ATOM 1582 C CA . VAL A 1 198 ? 0.439 -9.871 3.962 1.00 46.62 198 VAL A CA 1
ATOM 1583 C C . VAL A 1 198 ? -0.753 -10.823 3.999 1.00 46.62 198 VAL A C 1
ATOM 1585 O O . VAL A 1 198 ? -1.323 -11.241 2.994 1.00 46.62 198 VAL A O 1
ATOM 1588 N N . LYS A 1 199 ? -1.122 -11.182 5.216 1.00 40.22 199 LYS A N 1
ATOM 1589 C CA . LYS A 1 199 ? -2.478 -10.977 5.661 1.00 40.22 199 LYS A CA 1
ATOM 1590 C C . LYS A 1 199 ? -2.401 -9.666 6.445 1.00 40.22 199 LYS A C 1
ATOM 1592 O O . LYS A 1 199 ? -1.652 -9.626 7.421 1.00 40.22 199 LYS A O 1
ATOM 1597 N N . PRO A 1 200 ? -3.131 -8.596 6.083 1.00 45.75 200 PRO A N 1
ATOM 1598 C CA . PRO A 1 200 ? -3.628 -7.776 7.174 1.00 45.75 200 PRO A CA 1
ATOM 1599 C C . PRO A 1 200 ? -4.329 -8.797 8.076 1.00 45.75 200 PRO A C 1
ATOM 1601 O O . PRO A 1 200 ? -5.124 -9.597 7.594 1.00 45.75 200 PRO A O 1
ATOM 1604 N N . ALA A 1 201 ? -3.906 -8.938 9.317 1.00 35.53 201 ALA A N 1
ATOM 1605 C CA . ALA A 1 201 ? -4.493 -9.915 10.216 1.00 35.53 201 ALA A CA 1
ATOM 1606 C C . ALA A 1 201 ? -4.666 -9.211 11.540 1.00 35.53 201 ALA A C 1
ATOM 1608 O O . ALA A 1 201 ? -3.890 -9.421 12.450 1.00 35.53 201 ALA A O 1
ATOM 1609 N N . HIS A 1 202 ? -5.663 -8.341 11.643 1.00 55.25 202 HIS A N 1
ATOM 1610 C CA . HIS A 1 202 ? -6.123 -7.908 12.951 1.00 55.25 202 HIS A CA 1
ATOM 1611 C C . HIS A 1 202 ? -7.235 -8.870 13.318 1.00 55.25 202 HIS A C 1
ATOM 1613 O O . HIS A 1 202 ? -8.392 -8.668 12.952 1.00 55.25 202 HIS A O 1
ATOM 1619 N N . ASN A 1 203 ? -6.843 -9.975 13.940 1.00 47.16 203 ASN A N 1
ATOM 1620 C CA . ASN A 1 203 ? -7.802 -10.913 14.480 1.00 47.16 203 ASN A CA 1
ATOM 1621 C C . ASN A 1 203 ? -8.310 -10.286 15.775 1.00 47.16 203 ASN A C 1
ATOM 1623 O O . ASN A 1 203 ? -7.563 -10.130 16.742 1.00 47.16 203 ASN A O 1
ATOM 1627 N N . VAL A 1 204 ? -9.567 -9.875 15.777 1.00 53.25 204 VAL A N 1
ATOM 1628 C CA . VAL A 1 204 ? -10.245 -9.366 16.966 1.00 53.25 204 VAL A CA 1
ATOM 1629 C C . VAL A 1 204 ? -11.346 -10.345 17.332 1.00 53.25 204 VAL A C 1
ATOM 1631 O O . VAL A 1 204 ? -12.102 -10.782 16.468 1.00 53.25 204 VAL A O 1
ATOM 1634 N N . THR A 1 205 ? -11.409 -10.728 18.601 1.00 43.31 205 THR A N 1
ATOM 1635 C CA . THR A 1 205 ? -12.585 -11.381 19.175 1.00 43.31 205 THR A CA 1
ATOM 1636 C C . THR A 1 205 ? -13.294 -10.418 20.087 1.00 43.31 205 THR A C 1
ATOM 1638 O O . THR A 1 205 ? -12.688 -9.585 20.767 1.00 43.31 205 THR A O 1
ATOM 1641 N N . PHE A 1 206 ? -14.599 -10.593 20.147 1.00 65.25 206 PHE A N 1
ATOM 1642 C CA . PHE A 1 206 ? -15.488 -9.811 20.976 1.00 65.25 206 PHE A CA 1
ATOM 1643 C C . PHE A 1 206 ? -16.457 -10.790 21.611 1.00 65.25 206 PHE A C 1
ATOM 1645 O O . PHE A 1 206 ? -17.146 -11.484 20.873 1.00 65.25 206 PHE A O 1
ATOM 1652 N N . LEU A 1 207 ? -16.506 -10.872 22.941 1.00 56.81 207 LEU A N 1
ATOM 1653 C CA . LEU A 1 207 ? -17.427 -11.809 23.590 1.00 56.81 207 LEU A CA 1
ATOM 1654 C C . LEU A 1 207 ? -18.874 -11.493 23.212 1.00 56.81 207 LEU A C 1
ATOM 1656 O O . LEU A 1 207 ? -19.291 -10.328 23.214 1.00 56.81 207 LEU A O 1
ATOM 1660 N N . GLU A 1 208 ? -19.641 -12.553 22.988 1.00 60.12 208 GLU A N 1
ATOM 1661 C CA . GLU A 1 208 ? -21.091 -12.505 23.061 1.00 60.12 208 GLU A CA 1
ATOM 1662 C C . GLU A 1 208 ? -21.495 -12.444 24.537 1.00 60.12 208 GLU A C 1
ATOM 1664 O O . GLU A 1 208 ? -21.563 -13.445 25.242 1.00 60.12 208 GLU A O 1
ATOM 1669 N N . ASP A 1 209 ? -21.699 -11.231 25.032 1.00 61.94 209 ASP A N 1
ATOM 1670 C CA . ASP A 1 209 ? -22.315 -10.988 26.331 1.00 61.94 209 ASP A CA 1
ATOM 1671 C C . ASP A 1 209 ? -23.418 -9.954 26.120 1.00 61.94 209 ASP A C 1
ATOM 1673 O O . ASP A 1 209 ? -23.214 -8.927 25.464 1.00 61.94 209 ASP A O 1
ATOM 1677 N N . ASP A 1 210 ? -24.604 -10.233 26.648 1.00 61.56 210 ASP A N 1
ATOM 1678 C CA . ASP A 1 210 ? -25.754 -9.344 26.540 1.00 61.56 210 ASP A CA 1
ATOM 1679 C C . ASP A 1 210 ? -25.660 -8.121 27.461 1.00 61.56 210 ASP A C 1
ATOM 1681 O O . ASP A 1 210 ? -26.458 -7.178 27.338 1.00 61.56 210 ASP A O 1
ATOM 1685 N N . SER A 1 211 ? -24.644 -8.098 28.330 1.00 65.44 211 SER A N 1
ATOM 1686 C CA . SER A 1 211 ? -24.243 -6.938 29.110 1.00 65.44 211 SER A CA 1
ATOM 1687 C C . SER A 1 211 ? -24.122 -5.688 28.227 1.00 65.44 211 SER A C 1
ATOM 1689 O O . SER A 1 211 ? -23.406 -5.680 27.224 1.00 65.44 211 SER A O 1
ATOM 1691 N N . PRO A 1 212 ? -24.740 -4.556 28.608 1.00 65.19 212 PRO A N 1
ATOM 1692 C CA . PRO A 1 212 ? -24.564 -3.287 27.897 1.00 65.19 212 PRO A CA 1
ATOM 1693 C C . PRO A 1 212 ? -23.093 -2.865 27.746 1.00 65.19 212 PRO A C 1
ATOM 1695 O O . PRO A 1 212 ? -22.747 -2.095 26.854 1.00 65.19 212 PRO A O 1
ATOM 1698 N N . SER A 1 213 ? -22.215 -3.378 28.615 1.00 64.06 213 SER A N 1
ATOM 1699 C CA . SER A 1 213 ? -20.805 -2.997 28.684 1.00 64.06 213 SER A CA 1
ATOM 1700 C C . SER A 1 213 ? -19.878 -3.695 27.678 1.00 64.06 213 SER A C 1
ATOM 1702 O O . SER A 1 213 ? -18.744 -3.250 27.525 1.00 64.06 213 SER A O 1
ATOM 1704 N N . THR A 1 214 ? -20.341 -4.740 26.988 1.00 71.44 214 THR A N 1
ATOM 1705 C CA . THR A 1 214 ? -19.609 -5.460 25.920 1.00 71.44 214 THR A CA 1
ATOM 1706 C C . THR A 1 214 ? -20.100 -5.075 24.521 1.00 71.44 214 THR A C 1
ATOM 1708 O O . THR A 1 214 ? -19.439 -5.351 23.523 1.00 71.44 214 THR A O 1
ATOM 1711 N N . LYS A 1 215 ? -21.231 -4.358 24.438 1.00 82.12 215 LYS A N 1
ATOM 1712 C CA . LYS A 1 215 ? -21.818 -3.850 23.186 1.00 82.12 215 LYS A CA 1
ATOM 1713 C C . LYS A 1 215 ? -21.050 -2.668 22.598 1.00 82.12 215 LYS A C 1
ATOM 1715 O O . LYS A 1 215 ? -21.308 -2.297 21.454 1.00 82.12 215 LYS A O 1
ATOM 1720 N N . HIS A 1 216 ? -20.114 -2.090 23.349 1.00 87.00 216 HIS A N 1
ATOM 1721 C CA . HIS A 1 216 ? -19.272 -0.983 22.914 1.00 87.00 216 HIS A CA 1
ATOM 1722 C C . HIS A 1 216 ? -17.845 -1.160 23.420 1.00 87.00 216 HIS A C 1
ATOM 1724 O O . HIS A 1 216 ? -17.644 -1.613 24.546 1.00 87.00 216 HIS A O 1
ATOM 1730 N N . GLY A 1 217 ? -16.861 -0.755 22.625 1.00 86.69 217 GLY A N 1
ATOM 1731 C CA . GLY A 1 217 ? -15.477 -0.789 23.077 1.00 86.69 217 GLY A CA 1
ATOM 1732 C C . GLY A 1 217 ? -14.475 -0.289 22.049 1.00 86.69 217 GLY A C 1
ATOM 1733 O O . GLY A 1 217 ? -14.666 -0.467 20.845 1.00 86.69 217 GLY A O 1
ATOM 1734 N N . LEU A 1 218 ? -13.390 0.304 22.537 1.00 87.25 218 LEU A N 1
ATOM 1735 C CA . LEU A 1 218 ? -12.304 0.824 21.722 1.00 87.25 218 LEU A CA 1
ATOM 1736 C C . LEU A 1 218 ? -11.322 -0.283 21.348 1.00 87.25 218 LEU A C 1
ATOM 1738 O O . LEU A 1 218 ? -10.798 -0.967 22.222 1.00 87.25 218 LEU A O 1
ATOM 1742 N N . ILE A 1 219 ? -10.996 -0.405 20.064 1.00 85.81 219 ILE A N 1
ATOM 1743 C CA . ILE A 1 219 ? -9.913 -1.281 19.596 1.00 85.81 219 ILE A CA 1
ATOM 1744 C C . ILE A 1 219 ? -8.641 -0.460 19.414 1.00 85.81 219 ILE A C 1
ATOM 1746 O O . ILE A 1 219 ? -7.593 -0.856 19.918 1.00 85.81 219 ILE A O 1
ATOM 1750 N N . PHE A 1 220 ? -8.746 0.682 18.732 1.00 86.25 220 PHE A N 1
ATOM 1751 C CA . PHE A 1 220 ? -7.627 1.551 18.381 1.00 86.25 220 PHE A CA 1
ATOM 1752 C C . PHE A 1 220 ? -8.058 3.021 18.332 1.00 86.25 220 PHE A C 1
ATOM 1754 O O . PHE A 1 220 ? -9.140 3.326 17.826 1.00 86.25 220 PHE A O 1
ATOM 1761 N N . LEU A 1 221 ? -7.197 3.913 18.824 1.00 85.12 221 LEU A N 1
ATOM 1762 C CA . LEU A 1 221 ? -7.330 5.363 18.700 1.00 85.12 221 LEU A CA 1
ATOM 1763 C C . LEU A 1 221 ? -5.965 6.019 18.489 1.00 85.12 221 LEU A C 1
ATOM 1765 O O . LEU A 1 221 ? -5.045 5.799 19.278 1.00 85.12 221 LEU A O 1
ATOM 1769 N N . GLU A 1 222 ? -5.909 6.905 17.502 1.00 83.88 222 GLU A N 1
ATOM 1770 C CA . GLU A 1 222 ? -4.907 7.962 17.374 1.00 83.88 222 GLU A CA 1
ATOM 1771 C C . GLU A 1 222 ? -5.627 9.301 17.197 1.00 83.88 222 GLU A C 1
ATOM 1773 O O . GLU A 1 222 ? -6.657 9.387 16.521 1.00 83.88 222 GLU A O 1
ATOM 1778 N N . ALA A 1 223 ? -5.101 10.353 17.820 1.00 81.69 223 ALA A N 1
ATOM 1779 C CA . ALA A 1 223 ? -5.703 11.680 17.787 1.00 81.69 223 ALA A CA 1
ATOM 1780 C C . ALA A 1 223 ? -4.638 12.779 17.821 1.00 81.69 223 ALA A C 1
ATOM 1782 O O . ALA A 1 223 ? -3.501 12.564 18.243 1.00 81.69 223 ALA A O 1
ATOM 1783 N N . HIS A 1 224 ? -5.006 13.979 17.388 1.00 80.81 224 HIS A N 1
ATOM 1784 C CA . HIS A 1 224 ? -4.197 15.173 17.607 1.00 80.81 224 HIS A CA 1
ATOM 1785 C C . HIS A 1 224 ? -4.270 15.633 19.076 1.00 80.81 224 HIS A C 1
ATOM 1787 O O . HIS A 1 224 ? -5.219 15.322 19.791 1.00 80.81 224 HIS A O 1
ATOM 1793 N N . SER A 1 225 ? -3.309 16.400 19.571 1.00 74.75 225 SER A N 1
ATOM 1794 C CA . SER A 1 225 ? -3.303 16.947 20.935 1.00 74.75 225 SER A CA 1
ATOM 1795 C C . SER A 1 225 ? -4.274 18.114 21.118 1.00 74.75 225 SER A C 1
ATOM 1797 O O . SER A 1 225 ? -4.931 18.213 22.156 1.00 74.75 225 SER A O 1
ATOM 1799 N N . GLU A 1 226 ? -4.416 18.934 20.077 1.00 74.12 226 GLU A N 1
ATOM 1800 C CA . GLU A 1 226 ? -5.189 20.187 20.079 1.00 74.12 226 GLU A CA 1
ATOM 1801 C C . GLU A 1 226 ? -6.298 20.256 19.004 1.00 74.12 226 GLU A C 1
ATOM 1803 O O . GLU A 1 226 ? -7.429 20.614 19.323 1.00 74.12 226 GLU A O 1
ATOM 1808 N N . GLU A 1 227 ? -6.017 19.864 17.758 1.00 79.56 227 GLU A N 1
ATOM 1809 C CA . GLU A 1 227 ? -6.964 19.873 16.631 1.00 79.56 227 GLU A CA 1
ATOM 1810 C C . GLU A 1 227 ? -8.017 18.750 16.650 1.00 79.56 227 GLU A C 1
ATOM 1812 O O . GLU A 1 227 ? -8.002 17.853 17.490 1.00 79.56 227 GLU A O 1
ATOM 1817 N N . LYS A 1 228 ? -8.965 18.775 15.706 1.00 84.25 228 LYS A N 1
ATOM 1818 C CA . LYS A 1 228 ? -10.063 17.793 15.619 1.00 84.25 228 LYS A CA 1
ATOM 1819 C C . LYS A 1 228 ? -9.687 16.485 14.919 1.00 84.25 228 LYS A C 1
ATOM 1821 O O . LYS A 1 228 ? -10.541 15.612 14.779 1.00 84.25 228 LYS A O 1
ATOM 1826 N N . ASP A 1 229 ? -8.436 16.338 14.510 1.00 82.00 229 ASP A N 1
ATOM 1827 C CA . ASP A 1 229 ? -7.953 15.180 13.772 1.00 82.00 229 ASP A CA 1
ATOM 1828 C C . ASP A 1 229 ? -7.910 13.929 14.646 1.00 82.00 229 ASP A C 1
ATOM 1830 O O . ASP A 1 229 ? -7.357 13.928 15.752 1.00 82.00 229 ASP A O 1
ATOM 1834 N N . PHE A 1 230 ? -8.504 12.847 14.144 1.00 84.56 230 PHE A N 1
ATOM 1835 C CA . PHE A 1 230 ? -8.445 11.539 14.782 1.00 84.56 230 PHE A CA 1
ATOM 1836 C C . PHE A 1 230 ? -8.770 10.410 13.807 1.00 84.56 230 PHE A C 1
ATOM 1838 O O . PHE A 1 230 ? -9.475 10.585 12.811 1.00 84.56 230 PHE A O 1
ATOM 1845 N N . ILE A 1 231 ? -8.341 9.207 14.167 1.00 85.81 231 ILE A N 1
ATOM 1846 C CA . ILE A 1 231 ? -8.859 7.964 13.612 1.00 85.81 231 ILE A CA 1
ATOM 1847 C C . ILE A 1 231 ? -9.092 6.966 14.745 1.00 85.81 231 ILE A C 1
ATOM 1849 O O . ILE A 1 231 ? -8.245 6.755 15.609 1.00 85.81 231 ILE A O 1
ATOM 1853 N N . ALA A 1 232 ? -10.279 6.369 14.754 1.00 88.19 232 ALA A N 1
ATOM 1854 C CA . ALA A 1 232 ? -10.704 5.423 15.768 1.00 88.19 232 ALA A CA 1
ATOM 1855 C C . ALA A 1 232 ? -11.351 4.198 15.129 1.00 88.19 232 ALA A C 1
ATOM 1857 O O . ALA A 1 232 ? -12.154 4.306 14.200 1.00 88.19 232 ALA A O 1
ATOM 1858 N N . LEU A 1 233 ? -11.028 3.035 15.680 1.00 89.56 233 LEU A N 1
ATOM 1859 C CA . LEU A 1 233 ? -11.649 1.758 15.367 1.00 89.56 233 LEU A CA 1
ATOM 1860 C C . LEU A 1 233 ? -12.181 1.156 16.665 1.00 89.56 233 LEU A C 1
ATOM 1862 O O . LEU A 1 233 ? -11.484 1.102 17.680 1.00 89.56 233 LEU A O 1
ATOM 1866 N N . GLY A 1 234 ? -13.411 0.665 16.630 1.00 89.31 234 GLY A N 1
ATOM 1867 C CA . GLY A 1 234 ? -14.039 0.044 17.785 1.00 89.31 234 GLY A CA 1
ATOM 1868 C C . GLY A 1 234 ? -15.349 -0.636 17.432 1.00 89.31 234 GLY A C 1
ATOM 1869 O O . GLY A 1 234 ? -15.701 -0.782 16.262 1.00 89.31 234 GLY A O 1
ATOM 1870 N N . ILE A 1 235 ? -16.080 -1.031 18.466 1.00 88.88 235 ILE A N 1
ATOM 1871 C CA . ILE A 1 235 ? -17.431 -1.567 18.364 1.00 88.88 235 ILE A CA 1
ATOM 1872 C C . ILE A 1 235 ? -18.430 -0.578 18.952 1.00 88.88 235 ILE A C 1
ATOM 1874 O O . ILE A 1 235 ? -18.204 -0.003 20.017 1.00 88.88 235 ILE A O 1
ATOM 1878 N N . ILE A 1 236 ? -19.563 -0.413 18.267 1.00 90.44 236 ILE A N 1
ATOM 1879 C CA . ILE A 1 236 ? -20.742 0.300 18.759 1.00 90.44 236 ILE A CA 1
ATOM 1880 C C . ILE A 1 236 ? -21.979 -0.567 18.505 1.00 90.44 236 ILE A C 1
ATOM 1882 O O . ILE A 1 236 ? -22.254 -0.936 17.367 1.00 90.44 236 ILE A O 1
ATOM 1886 N N . ASN A 1 237 ? -22.751 -0.869 19.551 1.00 90.06 237 ASN A N 1
ATOM 1887 C CA . ASN A 1 237 ? -23.933 -1.738 19.491 1.00 90.06 237 ASN A CA 1
ATOM 1888 C C . ASN A 1 237 ? -23.657 -3.108 18.837 1.00 90.06 237 ASN A C 1
ATOM 1890 O O . ASN A 1 237 ? -24.487 -3.634 18.090 1.00 90.06 237 ASN A O 1
ATOM 1894 N N . GLY A 1 238 ? -22.474 -3.673 19.095 1.00 88.44 238 GLY A N 1
ATOM 1895 C CA . GLY A 1 238 ? -22.029 -4.946 18.518 1.00 88.44 238 GLY A CA 1
ATOM 1896 C C . GLY A 1 238 ? -21.525 -4.869 17.073 1.00 88.44 238 GLY A C 1
ATOM 1897 O O . GLY A 1 238 ? -21.070 -5.870 16.531 1.00 88.44 238 GLY A O 1
ATOM 1898 N N . LYS A 1 239 ? -21.578 -3.697 16.436 1.00 92.50 239 LYS A N 1
ATOM 1899 C CA . LYS A 1 239 ? -21.122 -3.474 15.060 1.00 92.50 239 LYS A CA 1
ATOM 1900 C C . LYS A 1 239 ? -19.738 -2.849 15.059 1.00 92.50 239 LYS A C 1
ATOM 1902 O O . LYS A 1 239 ? -19.488 -1.909 15.813 1.00 92.50 239 LYS A O 1
ATOM 1907 N N . VAL A 1 240 ? -18.859 -3.330 14.188 1.00 91.56 240 VAL A N 1
ATOM 1908 C CA . VAL A 1 240 ? -17.537 -2.729 13.981 1.00 91.56 240 VAL A CA 1
ATOM 1909 C C . VAL A 1 240 ? -17.706 -1.390 13.271 1.00 91.56 240 VAL A C 1
ATOM 1911 O O . VAL A 1 240 ? -18.390 -1.314 12.244 1.00 91.56 240 VAL A O 1
ATOM 1914 N N . THR A 1 241 ? -17.074 -0.359 13.826 1.00 93.12 241 THR A N 1
ATOM 1915 C CA . THR A 1 241 ? -17.178 1.032 13.391 1.00 93.12 241 THR A CA 1
ATOM 1916 C C . THR A 1 241 ? -15.794 1.658 13.276 1.00 93.12 241 THR A C 1
ATOM 1918 O O . THR A 1 241 ? -14.995 1.597 14.211 1.00 93.12 241 THR A O 1
ATOM 1921 N N . VAL A 1 242 ? -15.549 2.329 12.154 1.00 91.00 242 VAL A N 1
ATOM 1922 C CA . VAL A 1 242 ? -14.443 3.270 11.965 1.00 91.00 242 VAL A CA 1
ATOM 1923 C C . VAL A 1 242 ? -14.986 4.684 12.002 1.00 91.00 242 VAL A C 1
ATOM 1925 O O . VAL A 1 242 ? -15.965 4.993 11.320 1.00 91.00 242 VAL A O 1
ATOM 1928 N N . LYS A 1 243 ? -14.313 5.552 12.755 1.00 90.19 243 LYS A N 1
ATOM 1929 C CA . LYS A 1 243 ? -14.511 6.997 12.687 1.00 90.19 243 LYS A CA 1
ATOM 1930 C C . LYS A 1 243 ? -13.200 7.685 12.355 1.00 90.19 243 LYS A C 1
ATOM 1932 O O . LYS A 1 243 ? -12.174 7.357 12.941 1.00 90.19 243 LYS A O 1
ATOM 1937 N N . ALA A 1 244 ? -13.234 8.625 11.424 1.00 87.69 244 ALA A N 1
ATOM 1938 C CA . ALA A 1 244 ? -12.053 9.356 10.992 1.00 87.69 244 ALA A CA 1
ATOM 1939 C C . ALA A 1 244 ? -12.406 10.824 10.766 1.00 87.69 244 ALA A C 1
ATOM 1941 O O . ALA A 1 244 ? -13.380 11.121 10.076 1.00 87.69 244 ALA A O 1
ATOM 1942 N N . ASN A 1 245 ? -11.614 11.732 11.323 1.00 85.00 245 ASN A N 1
ATOM 1943 C CA . ASN A 1 245 ? -11.730 13.162 11.085 1.00 85.00 245 ASN A CA 1
ATOM 1944 C C . ASN A 1 245 ? -10.362 13.731 10.714 1.00 85.00 245 ASN A C 1
ATOM 1946 O O . ASN A 1 245 ? -9.363 13.379 11.332 1.00 85.00 245 ASN A O 1
ATOM 1950 N N . ALA A 1 246 ? -10.349 14.595 9.707 1.00 81.75 246 ALA A N 1
ATOM 1951 C CA . ALA A 1 246 ? -9.165 15.284 9.203 1.00 81.75 246 ALA A CA 1
ATOM 1952 C C . ALA A 1 246 ? -9.245 16.806 9.411 1.00 81.75 246 ALA A C 1
ATOM 1954 O O . ALA A 1 246 ? -8.607 17.533 8.666 1.00 81.75 246 ALA A O 1
ATOM 1955 N N . GLY A 1 247 ? -10.098 17.272 10.335 1.00 76.25 247 GLY A N 1
ATOM 1956 C CA . GLY A 1 247 ? -10.204 18.681 10.742 1.00 76.25 247 GLY A CA 1
ATOM 1957 C C . GLY A 1 247 ? -11.606 19.282 10.594 1.00 76.25 247 GLY A C 1
ATOM 1958 O O . GLY A 1 247 ? -11.925 20.269 11.256 1.00 76.25 247 GLY A O 1
ATOM 1959 N N . ASN A 1 248 ? -12.473 18.640 9.804 1.00 79.56 248 ASN A N 1
ATOM 1960 C CA . ASN A 1 248 ? -13.830 19.098 9.492 1.00 79.56 248 ASN A CA 1
ATOM 1961 C C . ASN A 1 248 ? -14.898 18.116 10.012 1.00 79.56 248 ASN A C 1
ATOM 1963 O O . ASN A 1 248 ? -15.063 17.932 11.221 1.00 79.56 248 ASN A O 1
ATOM 1967 N N . VAL A 1 249 ? -15.660 17.514 9.089 1.00 84.69 249 VAL A N 1
ATOM 1968 C CA . VAL A 1 249 ? -16.774 16.608 9.376 1.00 84.69 249 VAL A CA 1
ATOM 1969 C C . VAL A 1 249 ? -16.245 15.178 9.520 1.00 84.69 249 VAL A C 1
ATOM 1971 O O . VAL A 1 249 ? -15.615 14.671 8.587 1.00 84.69 249 VAL A O 1
ATOM 1974 N N . PRO A 1 250 ? -16.520 14.494 10.645 1.00 86.56 250 PRO A N 1
ATOM 1975 C CA . PRO A 1 250 ? -16.076 13.124 10.839 1.00 86.56 250 PRO A CA 1
ATOM 1976 C C . PRO A 1 250 ? -16.797 12.164 9.885 1.00 86.56 250 PRO A C 1
ATOM 1978 O O . PRO A 1 250 ? -18.026 12.110 9.824 1.00 86.56 250 PRO A O 1
ATOM 1981 N N . LEU A 1 251 ? -16.024 11.335 9.189 1.00 90.81 251 LEU A N 1
ATOM 1982 C CA . LEU A 1 251 ? -16.525 10.160 8.489 1.00 90.81 251 LEU A CA 1
ATOM 1983 C C . LEU A 1 251 ? -16.822 9.059 9.510 1.00 90.81 251 LEU A C 1
ATOM 1985 O O . LEU A 1 251 ? -15.983 8.754 10.356 1.00 90.81 251 LEU A O 1
ATOM 1989 N N . THR A 1 252 ? -17.981 8.413 9.386 1.00 93.19 252 THR A N 1
ATOM 1990 C CA . THR A 1 252 ? -18.308 7.180 10.113 1.00 93.19 252 THR A CA 1
ATOM 1991 C C . THR A 1 252 ? -18.627 6.072 9.116 1.00 93.19 252 THR A C 1
ATOM 1993 O O . THR A 1 252 ? -19.535 6.215 8.302 1.00 93.19 252 THR A O 1
ATOM 1996 N N . LEU A 1 253 ? -17.897 4.961 9.199 1.00 94.81 253 LEU A N 1
ATOM 1997 C CA . LEU A 1 253 ? -18.189 3.719 8.486 1.00 94.81 253 LEU A CA 1
ATOM 1998 C C . LEU A 1 253 ? -18.538 2.649 9.508 1.00 94.81 253 LEU A C 1
ATOM 2000 O O . LEU A 1 253 ? -17.776 2.426 10.446 1.00 94.81 253 LEU A O 1
ATOM 2004 N N . GLN A 1 254 ? -19.673 1.983 9.334 1.00 95.31 254 GLN A N 1
ATOM 2005 C CA . GLN A 1 254 ? -20.139 0.964 10.262 1.00 95.31 254 GLN A CA 1
ATOM 2006 C C . GLN A 1 254 ? -20.671 -0.244 9.503 1.00 95.31 254 GLN A C 1
ATOM 2008 O O . GLN A 1 254 ? -21.361 -0.112 8.495 1.00 95.31 254 GLN A O 1
ATOM 2013 N N . THR A 1 255 ? -20.374 -1.421 10.034 1.00 94.62 255 THR A N 1
ATOM 2014 C CA . THR A 1 255 ? -20.922 -2.681 9.537 1.00 94.62 255 THR A CA 1
ATOM 2015 C C . THR A 1 255 ? -22.438 -2.794 9.735 1.00 94.62 255 THR A C 1
ATOM 2017 O O . THR A 1 255 ? -23.041 -2.259 10.670 1.00 94.62 255 THR A O 1
ATOM 2020 N N . VAL A 1 256 ? -23.095 -3.525 8.843 1.00 93.88 256 VAL A N 1
ATOM 2021 C CA . VAL A 1 256 ? -24.504 -3.903 8.958 1.00 93.88 256 VAL A CA 1
ATOM 2022 C C . VAL A 1 256 ? -24.647 -5.031 9.975 1.00 93.88 256 VAL A C 1
ATOM 2024 O O . VAL A 1 256 ? -25.550 -4.974 10.816 1.00 93.88 256 VAL A O 1
ATOM 2027 N N . LYS A 1 257 ? -23.748 -6.023 9.915 1.00 90.75 257 LYS A N 1
ATOM 2028 C CA . LYS A 1 257 ? -23.728 -7.178 10.818 1.00 90.75 257 LYS A CA 1
ATOM 2029 C C . LYS A 1 257 ? -23.142 -6.825 12.182 1.00 90.75 257 LYS A C 1
ATOM 2031 O O . LYS A 1 257 ? -22.348 -5.900 12.323 1.00 90.75 257 LYS A O 1
ATOM 2036 N N . LYS A 1 258 ? -23.547 -7.599 13.185 1.00 91.31 258 LYS A N 1
ATOM 2037 C CA . LYS A 1 258 ? -22.902 -7.617 14.497 1.00 91.31 258 LYS A CA 1
ATOM 2038 C C . LYS A 1 258 ? -21.773 -8.648 14.493 1.00 91.31 258 LYS A C 1
ATOM 2040 O O . LYS A 1 258 ? -21.910 -9.681 13.847 1.00 91.31 258 LYS A O 1
ATOM 2045 N N . TYR A 1 259 ? -20.705 -8.344 15.218 1.00 85.88 259 TYR A N 1
ATOM 2046 C CA . TYR A 1 259 ? -19.468 -9.128 15.303 1.00 85.88 259 TYR A CA 1
ATOM 2047 C C . TYR A 1 259 ? -19.057 -9.400 16.760 1.00 85.88 259 TYR A C 1
ATOM 2049 O O . TYR A 1 259 ? -17.944 -9.821 17.038 1.00 85.88 259 TYR A O 1
ATOM 2057 N N . ASN A 1 260 ? -19.946 -9.125 17.717 1.00 84.56 260 ASN A N 1
ATOM 2058 C CA . ASN A 1 260 ? -19.786 -9.481 19.124 1.00 84.56 260 ASN A CA 1
ATOM 2059 C C . ASN A 1 260 ? -20.336 -10.887 19.409 1.00 84.56 260 ASN A C 1
ATOM 2061 O O . ASN A 1 260 ? -21.273 -11.023 20.189 1.00 84.56 260 ASN A O 1
ATOM 2065 N N . ASP A 1 261 ? -19.806 -11.899 18.719 1.00 82.31 261 ASP A N 1
ATOM 2066 C CA . ASP A 1 261 ? -20.319 -13.280 18.718 1.00 82.31 261 ASP A CA 1
ATOM 2067 C C . ASP A 1 261 ? -19.321 -14.321 19.287 1.00 82.31 261 ASP A C 1
ATOM 2069 O O . ASP A 1 261 ? -19.441 -15.519 19.031 1.00 82.31 261 ASP A O 1
ATOM 2073 N N . ASP A 1 262 ? -18.304 -13.857 20.018 1.00 78.50 262 ASP A N 1
ATOM 2074 C CA . ASP A 1 262 ? -17.180 -14.636 20.561 1.00 78.50 262 ASP A CA 1
ATOM 2075 C C . ASP A 1 262 ? -16.333 -15.388 19.514 1.00 78.50 262 ASP A C 1
ATOM 2077 O O . ASP A 1 262 ? -15.577 -16.311 19.828 1.00 78.50 262 ASP A O 1
ATOM 2081 N N . LYS A 1 263 ? -16.405 -14.988 18.239 1.00 76.44 263 LYS A N 1
ATOM 2082 C CA . LYS A 1 263 ? -15.543 -15.536 17.188 1.00 76.44 263 LYS A CA 1
ATOM 2083 C C . LYS A 1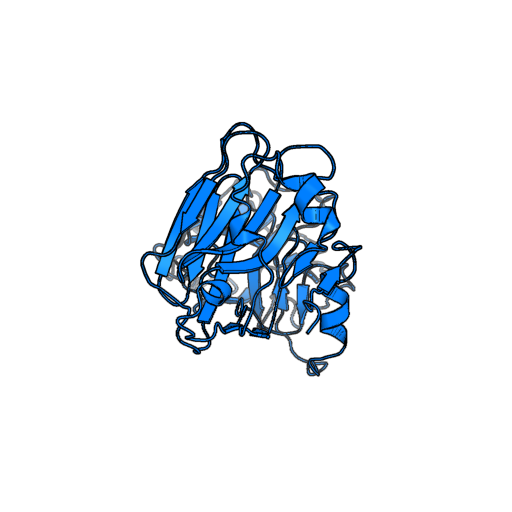 263 ? -14.446 -14.568 16.800 1.00 76.44 263 LYS A C 1
ATOM 2085 O O . LYS A 1 263 ? -14.488 -13.360 17.034 1.00 76.44 263 LYS A O 1
ATOM 2090 N N . TRP A 1 264 ? -13.402 -15.149 16.217 1.00 72.88 264 TRP A N 1
ATOM 2091 C CA . TRP A 1 264 ? -12.330 -14.385 15.603 1.00 72.88 264 TRP A CA 1
ATOM 2092 C C . TRP A 1 264 ? -12.823 -13.784 14.299 1.00 72.88 264 TRP A C 1
ATOM 2094 O O . TRP A 1 264 ? -13.192 -14.517 13.382 1.00 72.88 264 TRP A O 1
ATOM 2104 N N . HIS A 1 265 ? -12.743 -12.463 14.218 1.00 72.00 265 HIS A N 1
ATOM 2105 C CA . HIS A 1 265 ? -13.034 -11.705 13.016 1.00 72.00 265 HIS A CA 1
ATOM 2106 C C . HIS A 1 265 ? -11.790 -11.015 12.505 1.00 72.00 265 HIS A C 1
ATOM 2108 O O . HIS A 1 265 ? -10.957 -10.518 13.270 1.00 72.00 265 HIS A O 1
ATOM 2114 N N . PHE A 1 266 ? -11.694 -10.957 11.187 1.00 66.94 266 PHE A N 1
ATOM 2115 C CA . PHE A 1 266 ? -10.689 -10.177 10.511 1.00 66.94 266 PHE A CA 1
ATOM 2116 C C . PHE A 1 266 ? -11.205 -8.754 10.307 1.00 66.94 266 PHE A C 1
ATOM 2118 O O . PHE A 1 266 ? -12.207 -8.558 9.627 1.00 66.94 266 PHE A O 1
ATOM 2125 N N . VAL A 1 267 ? -10.504 -7.756 10.848 1.00 74.88 267 VAL A N 1
ATOM 2126 C CA . VAL A 1 267 ? -10.821 -6.339 10.613 1.00 74.88 267 VAL A CA 1
ATOM 2127 C C . VAL A 1 267 ? -9.657 -5.651 9.908 1.00 74.88 267 VAL A C 1
ATOM 2129 O O . VAL A 1 267 ? -8.501 -5.818 10.287 1.00 74.88 267 VAL A O 1
ATOM 2132 N N . SER A 1 268 ? -9.940 -4.843 8.889 1.00 71.69 268 SER A N 1
ATOM 2133 C CA . SER A 1 268 ? -8.942 -4.004 8.227 1.00 71.69 268 SER A CA 1
ATOM 2134 C C . SER A 1 268 ? -9.510 -2.636 7.896 1.00 71.69 268 SER A C 1
ATOM 2136 O O . SER A 1 268 ? -10.617 -2.509 7.379 1.00 71.69 268 SER A O 1
ATOM 2138 N N . VAL A 1 269 ? -8.722 -1.607 8.191 1.00 77.50 269 VAL A N 1
ATOM 2139 C CA . VAL A 1 269 ? -9.030 -0.219 7.863 1.00 77.50 269 VAL A CA 1
ATOM 2140 C C . VAL A 1 269 ? -7.928 0.282 6.949 1.00 77.50 269 VAL A C 1
ATOM 2142 O O . VAL A 1 269 ? -6.758 0.254 7.323 1.00 77.50 269 VAL A O 1
ATOM 2145 N N . ASN A 1 270 ? -8.289 0.715 5.746 1.00 69.88 270 ASN A N 1
ATOM 2146 C CA . ASN A 1 270 ? -7.344 1.277 4.791 1.00 69.88 270 ASN A CA 1
ATOM 2147 C C . ASN A 1 270 ? -7.738 2.713 4.473 1.00 69.88 270 ASN A C 1
ATOM 2149 O O . ASN A 1 270 ? -8.844 2.963 4.000 1.00 69.88 270 ASN A O 1
ATOM 2153 N N . LYS A 1 271 ? -6.818 3.647 4.697 1.00 72.75 271 LYS A N 1
ATOM 2154 C CA . LYS A 1 271 ? -6.959 5.038 4.281 1.00 72.75 271 LYS A CA 1
ATOM 2155 C C . LYS A 1 271 ? -5.999 5.307 3.125 1.00 72.75 271 LYS A C 1
ATOM 2157 O O . LYS A 1 271 ? -4.794 5.103 3.264 1.00 72.75 271 LYS A O 1
ATOM 2162 N N . ASP A 1 272 ? -6.533 5.779 2.006 1.00 69.00 272 ASP A N 1
ATOM 2163 C CA . ASP A 1 272 ? -5.777 6.172 0.816 1.00 69.00 272 ASP A CA 1
ATOM 2164 C C . ASP A 1 272 ? -6.244 7.554 0.346 1.00 69.00 272 ASP A C 1
ATOM 2166 O O . ASP A 1 272 ? -7.373 7.723 -0.121 1.00 69.00 272 ASP A O 1
ATOM 2170 N N . GLY A 1 273 ? -5.401 8.572 0.543 1.00 73.56 273 GLY A N 1
ATOM 2171 C CA . GLY A 1 273 ? -5.802 9.969 0.377 1.00 73.56 273 GLY A CA 1
ATOM 2172 C C . GLY A 1 273 ? -7.041 10.284 1.219 1.00 73.56 273 GLY A C 1
ATOM 2173 O O . GLY A 1 273 ? -7.032 10.102 2.439 1.00 73.56 273 GLY A O 1
ATOM 2174 N N . THR A 1 274 ? -8.121 10.718 0.569 1.00 79.25 274 THR A N 1
ATOM 2175 C CA . THR A 1 274 ? -9.407 10.996 1.225 1.00 79.25 274 THR A CA 1
ATOM 2176 C C . THR A 1 274 ? -10.297 9.767 1.383 1.00 79.25 274 THR A C 1
ATOM 2178 O O . THR A 1 274 ? -11.285 9.829 2.106 1.00 79.25 274 THR A O 1
ATOM 2181 N N . ARG A 1 275 ? -9.988 8.645 0.728 1.00 80.50 275 ARG A N 1
ATOM 2182 C CA . ARG A 1 275 ? -10.813 7.439 0.788 1.00 80.50 275 ARG A CA 1
ATOM 2183 C C . ARG A 1 275 ? -10.472 6.622 2.027 1.00 80.50 275 ARG A C 1
ATOM 2185 O O . ARG A 1 275 ? -9.302 6.383 2.316 1.00 80.50 275 ARG A O 1
ATOM 2192 N N . VAL A 1 276 ? -11.498 6.142 2.718 1.00 82.50 276 VAL A N 1
ATOM 2193 C CA . VAL A 1 276 ? -11.382 5.189 3.824 1.00 82.50 276 VAL A CA 1
ATOM 2194 C C . VAL A 1 276 ? -12.214 3.960 3.485 1.00 82.50 276 VAL A C 1
ATOM 2196 O O . VAL A 1 276 ? -13.394 4.079 3.159 1.00 82.50 276 VAL A O 1
ATOM 2199 N N . ASP A 1 277 ? -11.601 2.786 3.569 1.00 79.00 277 ASP A N 1
ATOM 2200 C CA . ASP A 1 277 ? -12.255 1.490 3.437 1.00 79.00 277 ASP A CA 1
ATOM 2201 C C . ASP A 1 277 ? -12.211 0.752 4.787 1.00 79.00 277 ASP A C 1
ATOM 2203 O O . ASP A 1 277 ? -11.150 0.641 5.402 1.00 79.00 277 ASP A O 1
ATOM 2207 N N . LEU A 1 278 ? -13.351 0.212 5.218 1.00 83.69 278 LEU A N 1
ATOM 2208 C CA . LEU A 1 278 ? -13.489 -0.724 6.334 1.00 83.69 278 LEU A CA 1
ATOM 2209 C C . LEU A 1 278 ? -13.842 -2.104 5.775 1.00 83.69 278 LEU A C 1
ATOM 2211 O O . LEU A 1 278 ? -14.862 -2.255 5.105 1.00 83.69 278 LEU A O 1
ATOM 2215 N N . TYR A 1 279 ? -13.026 -3.102 6.093 1.00 75.38 279 TYR A N 1
ATOM 2216 C CA . TYR A 1 279 ? -13.280 -4.510 5.821 1.00 75.38 279 TYR A CA 1
ATOM 2217 C C . TYR A 1 279 ? -13.465 -5.255 7.136 1.00 75.38 279 TYR A C 1
ATOM 2219 O O . TYR A 1 279 ? -12.633 -5.127 8.036 1.00 75.38 279 TYR A O 1
ATOM 2227 N N . VAL A 1 280 ? -14.532 -6.043 7.231 1.00 78.69 280 VAL A N 1
ATOM 2228 C CA . VAL A 1 280 ? -14.750 -6.984 8.331 1.00 78.69 280 VAL A CA 1
ATOM 2229 C C . VAL A 1 280 ? -15.162 -8.320 7.742 1.00 78.69 280 VAL A C 1
ATOM 2231 O O . VAL A 1 280 ? -16.222 -8.425 7.128 1.00 78.69 280 VAL A O 1
ATOM 2234 N N . ASP A 1 281 ? -14.303 -9.325 7.871 1.00 76.31 281 ASP A N 1
ATOM 2235 C CA . ASP A 1 281 ? -14.404 -10.598 7.161 1.00 76.31 281 ASP A CA 1
ATOM 2236 C C . ASP A 1 281 ? -14.647 -10.385 5.652 1.00 76.31 281 ASP A C 1
ATOM 2238 O O . ASP A 1 281 ? -13.750 -9.952 4.928 1.00 76.31 281 ASP A O 1
ATOM 2242 N N . SER A 1 282 ? -15.861 -10.664 5.166 1.00 71.75 282 SER A N 1
ATOM 2243 C CA . SER A 1 282 ? -16.268 -10.481 3.766 1.00 71.75 282 SER A CA 1
ATOM 2244 C C . SER A 1 282 ? -17.041 -9.181 3.505 1.00 71.75 282 SER A C 1
ATOM 2246 O O . SER A 1 282 ? -17.466 -8.934 2.378 1.00 71.75 282 SER A O 1
ATOM 2248 N N . GLU A 1 283 ? -17.322 -8.389 4.537 1.00 75.12 283 GLU A N 1
ATOM 2249 C CA . GLU A 1 283 ? -18.100 -7.155 4.456 1.00 75.12 283 GLU A CA 1
ATOM 2250 C C . GLU A 1 283 ? -17.183 -5.954 4.205 1.00 75.12 283 GLU A C 1
ATOM 2252 O O . GLU A 1 283 ? -16.160 -5.803 4.871 1.00 75.12 283 GLU A O 1
ATOM 2257 N N . LYS A 1 284 ? -17.554 -5.086 3.256 1.00 83.31 284 LYS A N 1
ATOM 2258 C CA . LYS A 1 284 ? -16.796 -3.883 2.895 1.00 83.31 284 LYS A CA 1
ATOM 2259 C C . LYS A 1 284 ? -17.679 -2.643 2.962 1.00 83.31 284 LYS A C 1
ATOM 2261 O O . LYS A 1 284 ? -18.753 -2.620 2.367 1.00 83.31 284 LYS A O 1
ATOM 2266 N N . HIS A 1 285 ? -17.154 -1.589 3.575 1.00 84.88 285 HIS A N 1
ATOM 2267 C CA . HIS A 1 285 ? -17.719 -0.242 3.565 1.00 84.88 285 HIS A CA 1
ATOM 2268 C C . HIS A 1 285 ? -16.670 0.760 3.105 1.00 84.88 285 HIS A C 1
ATOM 2270 O O . HIS A 1 285 ? -15.509 0.659 3.487 1.00 84.88 285 HIS A O 1
ATOM 2276 N N . THR A 1 286 ? -17.077 1.738 2.302 1.00 88.44 286 THR A N 1
ATOM 2277 C CA . THR A 1 286 ? -16.184 2.771 1.767 1.00 88.44 286 THR A CA 1
ATOM 2278 C C . THR A 1 286 ? -16.812 4.139 1.972 1.00 88.44 286 THR A C 1
ATOM 2280 O O . THR A 1 286 ? -18.002 4.325 1.728 1.00 88.44 286 THR A O 1
ATOM 2283 N N . GLY A 1 287 ? -15.999 5.112 2.367 1.00 90.25 287 GLY A N 1
ATOM 2284 C CA . GLY A 1 287 ? -16.387 6.513 2.448 1.00 90.25 287 GLY A CA 1
ATOM 2285 C C . GLY A 1 287 ? -15.219 7.430 2.137 1.00 90.25 287 GLY A C 1
ATOM 2286 O O . GLY A 1 287 ? -14.102 6.975 1.892 1.00 90.25 287 GLY A O 1
ATOM 2287 N N . ASN A 1 288 ? -15.486 8.733 2.136 1.00 88.31 288 ASN A N 1
ATOM 2288 C CA . ASN A 1 288 ? -14.456 9.739 1.931 1.00 88.31 288 ASN A CA 1
ATOM 2289 C C . ASN A 1 288 ? -14.502 10.768 3.058 1.00 88.31 288 ASN A C 1
ATOM 2291 O O . ASN A 1 288 ? -15.584 11.224 3.424 1.00 88.31 288 ASN A O 1
ATOM 2295 N N . ILE A 1 289 ? -13.333 11.129 3.581 1.00 84.62 289 ILE A N 1
ATOM 2296 C CA . ILE A 1 289 ? -13.157 12.353 4.367 1.00 84.62 289 ILE A CA 1
ATOM 2297 C C . ILE A 1 289 ? -13.201 13.570 3.428 1.00 84.62 289 ILE A C 1
ATOM 2299 O O . ILE A 1 289 ? -13.039 13.434 2.209 1.00 84.62 289 ILE A O 1
ATOM 2303 N N . ASP A 1 290 ? -13.470 14.749 3.985 1.00 77.25 290 ASP A N 1
ATOM 2304 C CA . ASP A 1 290 ? -13.611 15.990 3.220 1.00 77.25 290 ASP A CA 1
ATOM 2305 C C . ASP A 1 290 ? -12.370 16.284 2.349 1.00 77.25 290 ASP A C 1
ATOM 2307 O O . ASP A 1 290 ? -11.227 16.091 2.760 1.00 77.25 290 ASP A O 1
ATOM 2311 N N . LYS A 1 291 ? -12.596 16.753 1.116 1.00 62.84 291 LYS A N 1
ATOM 2312 C CA . LYS A 1 291 ? -11.567 16.894 0.074 1.00 62.84 291 LYS A CA 1
ATOM 2313 C C . LYS A 1 291 ? -10.518 17.962 0.381 1.00 62.84 291 LYS A C 1
ATOM 2315 O O . LYS A 1 291 ? -9.444 17.910 -0.216 1.00 62.84 291 LYS A O 1
ATOM 2320 N N . MET A 1 292 ? -10.817 18.918 1.263 1.00 61.69 292 MET A N 1
ATOM 2321 C CA . MET A 1 292 ? -9.880 19.996 1.600 1.00 61.69 292 MET A CA 1
ATOM 2322 C C . MET A 1 292 ? -8.698 19.521 2.458 1.00 61.69 292 MET A C 1
ATOM 2324 O O . MET A 1 292 ? -7.632 20.126 2.389 1.00 61.69 292 MET A O 1
ATOM 2328 N N . GLN A 1 293 ? -8.845 18.419 3.202 1.00 59.16 293 GLN A N 1
ATOM 2329 C CA . GLN A 1 293 ? -7.797 17.861 4.060 1.00 59.16 293 GLN A CA 1
ATOM 2330 C C . GLN A 1 293 ? -7.609 16.372 3.752 1.00 59.16 293 GLN A C 1
ATOM 2332 O O . GLN A 1 293 ? -8.440 15.525 4.063 1.00 59.16 293 GLN A O 1
ATOM 2337 N N . GLN A 1 294 ? -6.496 16.040 3.092 1.00 61.44 294 GLN A N 1
ATOM 2338 C CA . GLN A 1 294 ? -6.193 14.658 2.690 1.00 61.44 294 GLN A CA 1
ATOM 2339 C C . GLN A 1 294 ? -5.449 13.868 3.776 1.00 61.44 294 GLN A C 1
ATOM 2341 O O . GLN A 1 294 ? -5.374 12.639 3.713 1.00 61.44 294 GLN A O 1
ATOM 2346 N N . LEU A 1 295 ? -4.890 14.556 4.769 1.00 67.69 295 LEU A N 1
ATOM 2347 C CA . LEU A 1 295 ? -4.061 13.993 5.831 1.00 67.69 295 LEU A CA 1
ATOM 2348 C C . LEU A 1 295 ? -4.810 14.111 7.155 1.00 67.69 295 LEU A C 1
ATOM 2350 O O . LEU A 1 295 ? -5.398 15.148 7.420 1.00 67.69 295 LEU A O 1
ATOM 2354 N N . ILE A 1 296 ? -4.782 13.042 7.950 1.00 72.25 296 ILE A N 1
ATOM 2355 C CA . ILE A 1 296 ? -5.173 13.091 9.361 1.00 72.25 296 ILE A CA 1
ATOM 2356 C C . ILE A 1 296 ? -3.864 13.228 10.124 1.00 72.25 296 ILE A C 1
ATOM 2358 O O . ILE A 1 296 ? -3.007 12.349 10.009 1.00 72.25 296 ILE A O 1
ATOM 2362 N N . GLN A 1 297 ? -3.686 14.329 10.840 1.00 72.50 297 GLN A N 1
ATOM 2363 C CA . GLN A 1 297 ? -2.472 14.596 11.600 1.00 72.50 297 GLN A CA 1
ATOM 2364 C C . GLN A 1 297 ? -2.713 14.254 13.066 1.00 72.50 297 GLN A C 1
ATOM 2366 O O . GLN A 1 297 ? -3.504 14.892 13.747 1.00 72.50 297 GLN A O 1
ATOM 2371 N N . THR A 1 298 ? -2.034 13.230 13.575 1.00 73.94 298 THR A N 1
ATOM 2372 C CA . THR A 1 298 ? -2.146 12.810 14.977 1.00 73.94 298 THR A CA 1
ATOM 2373 C C . THR 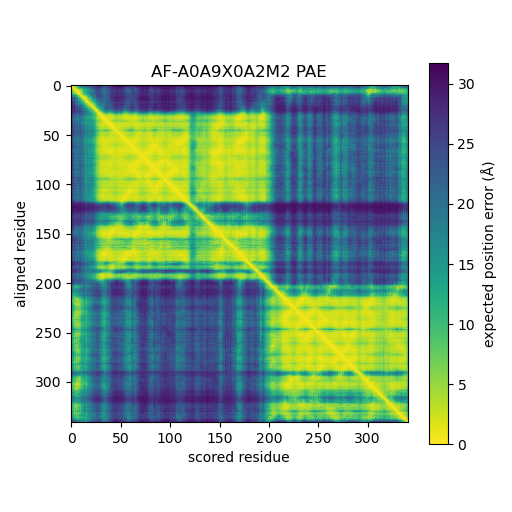A 1 298 ? -0.833 13.059 15.704 1.00 73.94 298 THR A C 1
ATOM 2375 O O . THR A 1 298 ? 0.242 12.778 15.178 1.00 73.94 298 THR A O 1
ATOM 2378 N N . THR A 1 299 ? -0.917 13.592 16.918 1.00 72.31 299 THR A N 1
ATOM 2379 C CA . THR A 1 299 ? 0.239 14.014 17.729 1.00 72.31 299 THR A CA 1
ATOM 2380 C C . THR A 1 299 ? 0.233 13.408 19.128 1.00 72.31 299 THR A C 1
ATOM 2382 O O . THR A 1 299 ? 1.218 13.528 19.850 1.00 72.31 299 THR A O 1
ATOM 2385 N N . GLU A 1 300 ? -0.852 12.735 19.510 1.00 77.06 300 GLU A N 1
ATOM 2386 C CA . GLU A 1 300 ? -0.943 11.984 20.757 1.00 77.06 300 GLU A CA 1
ATOM 2387 C C . GLU A 1 300 ? -0.518 10.527 20.568 1.00 77.06 300 GLU A C 1
ATOM 2389 O O . GLU A 1 300 ? -0.391 10.006 19.459 1.00 77.06 300 GLU A O 1
ATOM 2394 N N . ASP A 1 301 ? -0.343 9.863 21.703 1.00 78.19 301 ASP A N 1
ATOM 2395 C CA . ASP A 1 301 ? -0.012 8.450 21.774 1.00 78.19 301 ASP A CA 1
ATOM 2396 C C . ASP A 1 301 ? -1.126 7.577 21.182 1.00 78.19 301 ASP A C 1
ATOM 2398 O O . ASP A 1 301 ? -2.315 7.896 21.276 1.00 78.19 301 ASP A O 1
ATOM 2402 N N . MET A 1 302 ? -0.741 6.424 20.635 1.00 80.88 302 MET A N 1
ATOM 2403 C CA . MET A 1 302 ? -1.696 5.425 20.168 1.00 80.88 302 MET A CA 1
ATOM 2404 C C . MET A 1 302 ? -2.233 4.619 21.354 1.00 80.88 302 MET A C 1
ATOM 2406 O O . MET A 1 302 ? -1.467 4.120 22.189 1.00 80.88 302 MET A O 1
ATOM 2410 N N . TYR A 1 303 ? -3.551 4.437 21.395 1.00 81.50 303 TYR A N 1
ATOM 2411 C CA . TYR A 1 303 ? -4.240 3.685 22.440 1.00 81.50 303 TYR A CA 1
ATOM 2412 C C . TYR A 1 303 ? -4.921 2.438 21.885 1.00 81.50 303 TYR A C 1
ATOM 2414 O O . TYR A 1 303 ? -5.596 2.494 20.859 1.00 81.50 303 TYR A O 1
ATOM 2422 N N . LEU A 1 304 ? -4.775 1.317 22.596 1.00 83.38 304 LEU A N 1
ATOM 2423 C CA . LEU A 1 304 ? -5.366 0.029 22.233 1.00 83.38 304 LEU A CA 1
ATOM 2424 C C . LEU A 1 304 ? -6.199 -0.546 23.375 1.00 83.38 304 LEU A C 1
ATOM 2426 O O . LEU A 1 304 ? -5.750 -0.585 24.524 1.00 83.38 304 LEU A O 1
ATOM 2430 N N . GLY A 1 305 ? -7.402 -1.020 23.047 1.00 81.56 305 GLY A N 1
ATOM 2431 C CA . GLY A 1 305 ? -8.328 -1.632 24.009 1.00 81.56 305 GLY A CA 1
ATOM 2432 C C . GLY A 1 305 ? -9.015 -0.646 24.965 1.00 81.56 305 GLY A C 1
ATOM 2433 O O . GLY A 1 305 ? -9.861 -1.048 25.761 1.00 81.56 305 GLY A O 1
ATOM 2434 N N . GLY A 1 306 ? -8.663 0.638 24.930 1.00 84.75 306 GLY A N 1
ATOM 2435 C CA . GLY A 1 306 ? -9.207 1.669 25.812 1.00 84.75 306 GLY A CA 1
ATOM 2436 C C . GLY A 1 306 ? -8.248 2.843 25.979 1.00 84.75 306 GLY A C 1
ATOM 2437 O O . GLY A 1 306 ? -7.111 2.794 25.521 1.00 84.75 306 GLY A O 1
ATOM 2438 N N . VAL A 1 307 ? -8.706 3.885 26.667 1.00 83.12 307 VAL A N 1
ATOM 2439 C CA . VAL A 1 307 ? -7.916 5.081 26.995 1.00 83.12 307 VAL A CA 1
ATOM 2440 C C . VAL A 1 307 ? -7.875 5.311 28.513 1.00 83.12 307 VAL A C 1
ATOM 2442 O O . VAL A 1 307 ? -8.755 4.822 29.229 1.00 83.12 307 VAL A O 1
ATOM 2445 N N . PRO A 1 308 ? -6.884 6.060 29.035 1.00 82.38 308 PRO A N 1
ATOM 2446 C CA . PRO A 1 308 ? -6.880 6.494 30.427 1.00 82.38 308 PRO A CA 1
ATOM 2447 C C . PRO A 1 308 ? -8.154 7.288 30.771 1.00 82.38 308 PRO A C 1
ATOM 2449 O O . PRO A 1 308 ? -8.593 8.090 29.946 1.00 82.38 308 PRO A O 1
ATOM 2452 N N . PRO A 1 309 ? -8.711 7.167 31.991 1.00 76.00 309 PRO A N 1
ATOM 2453 C CA . PRO A 1 309 ? -9.913 7.909 32.386 1.00 76.00 309 PRO A CA 1
ATOM 2454 C C . PRO A 1 309 ? -9.800 9.425 32.170 1.00 76.00 309 PRO A C 1
ATOM 2456 O O . PRO A 1 309 ? -10.697 10.027 31.597 1.00 76.00 309 PRO A O 1
ATOM 2459 N N . LEU A 1 310 ? -8.655 10.020 32.522 1.00 74.19 310 LEU A N 1
ATOM 2460 C CA . LEU A 1 310 ? -8.394 11.458 32.345 1.00 74.19 310 LEU A CA 1
ATOM 2461 C C . LEU A 1 310 ? -8.262 11.882 30.872 1.00 74.19 310 LEU A C 1
ATOM 2463 O O . LEU A 1 310 ? -8.377 13.061 30.550 1.00 74.19 310 LEU A O 1
ATOM 2467 N N . TYR A 1 311 ? -8.008 10.934 29.966 1.00 74.69 311 TYR A N 1
ATOM 2468 C CA . TYR A 1 311 ? -7.919 11.212 28.536 1.00 74.69 311 TYR A CA 1
ATOM 2469 C C . TYR A 1 311 ? -9.307 11.396 27.913 1.00 74.69 311 TYR A C 1
ATOM 2471 O O . TYR A 1 311 ? -9.461 12.217 27.015 1.00 74.69 311 TYR A O 1
ATOM 2479 N N . MET A 1 312 ? -10.326 10.698 28.435 1.00 67.69 312 MET A N 1
ATOM 2480 C CA . MET A 1 312 ? -11.722 10.819 27.990 1.00 67.69 312 MET A CA 1
ATOM 2481 C C . MET A 1 312 ? -12.208 12.268 28.052 1.00 67.69 312 MET A C 1
ATOM 2483 O O . MET A 1 312 ? -12.820 12.757 27.105 1.0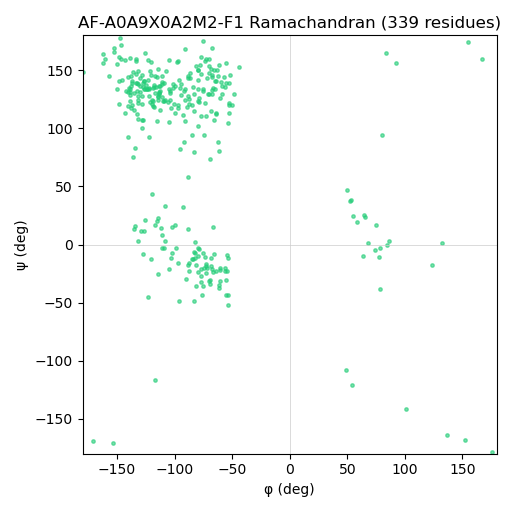0 67.69 312 MET A O 1
ATOM 2487 N N . ASP A 1 313 ? -11.883 12.967 29.140 1.00 67.69 313 ASP A N 1
ATOM 2488 C CA . ASP A 1 313 ? -12.303 14.351 29.361 1.00 67.69 313 ASP A CA 1
ATOM 2489 C C . ASP A 1 313 ? -11.610 15.331 28.402 1.00 67.69 313 ASP A C 1
ATOM 2491 O O . ASP A 1 313 ? -12.221 16.314 27.982 1.00 67.69 313 ASP A O 1
ATOM 2495 N N . LYS A 1 314 ? -10.376 15.027 27.973 1.00 69.44 314 LYS A N 1
ATOM 2496 C CA . LYS A 1 314 ? -9.616 15.831 26.999 1.00 69.44 314 LYS A CA 1
ATOM 2497 C C . LYS A 1 314 ? -10.213 15.761 25.586 1.00 69.44 314 LYS A C 1
ATOM 2499 O O . LYS A 1 314 ? -10.165 16.746 24.854 1.00 69.44 314 LYS A O 1
ATOM 2504 N N . ILE A 1 315 ? -10.779 14.617 25.190 1.00 66.88 315 ILE A N 1
ATOM 2505 C CA . ILE A 1 315 ? -11.243 14.378 23.807 1.00 66.88 315 ILE A CA 1
ATOM 2506 C C . ILE A 1 315 ? -12.762 14.488 23.615 1.00 66.88 315 ILE A C 1
ATOM 2508 O O . ILE A 1 315 ? -13.241 14.501 22.483 1.00 66.88 315 ILE A O 1
ATOM 2512 N N . ARG A 1 316 ? -13.536 14.627 24.698 1.00 59.84 316 ARG A N 1
ATOM 2513 C CA . ARG A 1 316 ? -15.010 14.692 24.673 1.00 59.84 316 ARG A CA 1
ATOM 2514 C C . ARG A 1 316 ? -15.586 15.872 23.868 1.00 59.84 316 ARG A C 1
ATOM 2516 O O . ARG A 1 316 ? -16.726 15.792 23.425 1.00 59.84 316 ARG A O 1
ATOM 2523 N N . ASN A 1 317 ? -14.803 16.925 23.625 1.00 58.00 317 ASN A N 1
ATOM 2524 C CA . ASN A 1 317 ? -15.203 18.109 22.846 1.00 58.00 317 ASN A CA 1
ATOM 2525 C C . ASN A 1 317 ? -14.949 18.000 21.323 1.00 58.00 317 ASN A C 1
ATOM 2527 O O . ASN A 1 317 ? -14.999 19.012 20.627 1.00 58.00 317 ASN A O 1
ATOM 2531 N N . ARG A 1 318 ? -14.655 16.808 20.783 1.00 65.19 318 ARG A N 1
ATOM 2532 C CA . ARG A 1 318 ? -14.154 16.645 19.400 1.00 65.19 318 ARG A CA 1
ATOM 2533 C C . ARG A 1 318 ? -15.123 16.031 18.386 1.00 65.19 318 ARG A C 1
ATOM 2535 O O . ARG A 1 318 ? -14.688 15.312 17.494 1.00 65.19 318 ARG A O 1
ATOM 2542 N N . ASP A 1 319 ? -16.428 16.277 18.516 1.00 65.62 319 ASP A N 1
ATOM 2543 C CA . ASP A 1 319 ? -17.463 15.648 17.662 1.00 65.62 319 ASP A CA 1
ATOM 2544 C C . ASP A 1 319 ? -17.387 14.101 17.684 1.00 65.62 319 ASP A C 1
ATOM 2546 O O . ASP A 1 319 ? -17.798 13.391 16.763 1.00 65.62 319 ASP A O 1
ATOM 2550 N N . PHE A 1 320 ? -16.828 13.573 18.775 1.00 65.81 320 PHE A N 1
ATOM 2551 C CA . PHE A 1 320 ? -16.519 12.171 18.982 1.00 65.81 320 PHE A CA 1
ATOM 2552 C C . PHE A 1 320 ? -17.609 11.548 19.859 1.00 65.81 320 PHE A C 1
ATOM 2554 O O . PHE A 1 320 ? -17.825 11.983 20.991 1.00 65.81 320 PHE A O 1
ATOM 2561 N N . GLU A 1 321 ? -18.302 10.513 19.375 1.00 67.00 321 GLU A N 1
ATOM 2562 C CA . GLU A 1 321 ? -19.217 9.755 20.239 1.00 67.00 321 GLU A CA 1
ATOM 2563 C C . GLU A 1 321 ? -18.405 9.035 21.315 1.00 67.00 321 GLU A C 1
ATOM 2565 O O . GLU A 1 321 ? -17.740 8.038 21.042 1.00 67.00 321 GLU A O 1
ATOM 2570 N N . SER A 1 322 ? -18.483 9.517 2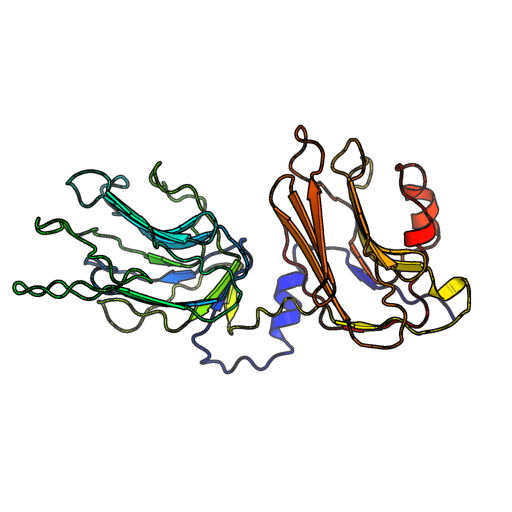2.553 1.00 71.12 322 SER A N 1
ATOM 2571 C CA . SER A 1 322 ? -17.702 9.001 23.684 1.00 71.12 322 SER A CA 1
ATOM 2572 C C . SER A 1 322 ? -17.894 7.503 23.943 1.00 71.12 322 SER A C 1
ATOM 2574 O O . SER A 1 322 ? -17.031 6.863 24.537 1.00 71.12 322 SER A O 1
ATOM 2576 N N . VAL A 1 323 ? -18.991 6.921 23.456 1.00 78.75 323 VAL A N 1
ATOM 2577 C CA . VAL A 1 323 ? -19.339 5.511 23.643 1.00 78.75 323 VAL A CA 1
ATOM 2578 C C . VAL A 1 323 ? -18.299 4.557 23.035 1.00 78.75 323 VAL A C 1
ATOM 2580 O O . VAL A 1 323 ? -18.036 3.511 23.626 1.00 78.75 323 VAL A O 1
ATOM 2583 N N . ILE A 1 324 ? -17.666 4.901 21.902 1.00 81.69 324 ILE A N 1
ATOM 2584 C CA . ILE A 1 324 ? -16.618 4.043 21.310 1.00 81.69 324 ILE A CA 1
ATOM 2585 C C . ILE A 1 324 ? -15.307 4.089 22.111 1.00 81.69 324 ILE A C 1
ATOM 2587 O O . ILE A 1 324 ? -14.492 3.191 21.957 1.00 81.69 324 ILE A O 1
ATOM 2591 N N . LEU A 1 325 ? -15.103 5.079 22.992 1.00 82.06 325 LEU A N 1
ATOM 2592 C CA . LEU A 1 325 ? -13.902 5.178 23.839 1.00 82.06 325 LEU A CA 1
ATOM 2593 C C . LEU A 1 325 ? -13.941 4.265 25.065 1.00 82.06 325 LEU A C 1
ATOM 2595 O O . LEU A 1 325 ? -12.935 4.135 25.770 1.00 82.06 325 LEU A O 1
ATOM 2599 N N . ASN A 1 326 ? -15.094 3.655 25.347 1.00 82.75 326 ASN A N 1
ATOM 2600 C CA . ASN A 1 326 ? -15.212 2.692 26.430 1.00 82.75 326 ASN A CA 1
ATOM 2601 C C . ASN A 1 326 ? -14.143 1.611 26.274 1.00 82.75 326 ASN A C 1
ATOM 2603 O O . ASN A 1 326 ? -13.859 1.153 25.169 1.00 82.75 326 ASN A O 1
ATOM 2607 N N . SER A 1 327 ? -13.533 1.197 27.383 1.00 81.88 327 SER A N 1
ATOM 2608 C CA . SER A 1 327 ? -12.569 0.103 27.327 1.00 81.88 327 SER A CA 1
ATOM 2609 C C . SER A 1 327 ? -13.240 -1.146 26.768 1.00 81.88 327 SER A C 1
ATOM 2611 O O . SER A 1 327 ? -14.356 -1.481 27.169 1.00 81.88 327 SER A O 1
ATOM 2613 N N . LEU A 1 328 ? -12.547 -1.839 25.872 1.00 79.25 328 LEU A N 1
ATOM 2614 C CA . LEU A 1 328 ? -13.002 -3.103 25.330 1.00 79.25 328 LEU A CA 1
ATOM 2615 C C . LEU A 1 328 ? -13.068 -4.131 26.459 1.00 79.25 328 LEU A C 1
ATOM 2617 O O . LEU A 1 328 ? -12.051 -4.507 27.043 1.00 79.25 328 LEU A O 1
ATOM 2621 N N . LYS A 1 329 ? -14.284 -4.560 26.791 1.00 79.44 329 LYS A N 1
ATOM 2622 C CA . LYS A 1 329 ? -14.531 -5.584 27.806 1.00 79.44 329 LYS A CA 1
ATOM 2623 C C . LYS A 1 329 ? -14.815 -6.915 27.132 1.00 79.44 329 LYS A C 1
ATOM 2625 O O . LYS A 1 329 ? -15.526 -6.971 26.135 1.00 79.44 329 LYS A O 1
ATOM 2630 N N . GLY A 1 330 ? -14.241 -7.982 27.679 1.00 68.75 330 GLY A N 1
ATOM 2631 C CA . GLY A 1 330 ? -14.449 -9.346 27.200 1.00 68.75 330 GLY A CA 1
ATOM 2632 C C . GLY A 1 330 ? -13.652 -9.716 25.948 1.00 68.75 330 GLY A C 1
ATOM 2633 O O . GLY A 1 330 ? -13.145 -10.825 25.869 1.00 68.75 330 GLY A O 1
ATOM 2634 N N . GLY A 1 331 ? -13.490 -8.807 24.989 1.00 70.50 331 GLY A N 1
ATOM 2635 C CA . GLY A 1 331 ? -12.771 -9.088 23.745 1.00 70.50 331 GLY A CA 1
ATOM 2636 C C . GLY A 1 331 ? -11.257 -9.268 23.900 1.00 70.50 331 GLY A C 1
ATOM 2637 O O . GLY A 1 331 ? -10.644 -8.797 24.860 1.00 70.50 331 GLY A O 1
ATOM 2638 N N . SER A 1 332 ? -10.644 -9.921 22.913 1.00 69.12 332 SER A N 1
ATOM 2639 C CA . SER A 1 332 ? -9.190 -10.006 22.765 1.00 69.12 332 SER A CA 1
ATOM 2640 C C . SER A 1 332 ? -8.759 -9.470 21.409 1.00 69.12 332 SER A C 1
ATOM 2642 O O . SER A 1 332 ? -9.400 -9.690 20.386 1.00 69.12 332 SER A O 1
ATOM 2644 N N . ILE A 1 333 ? -7.627 -8.776 21.404 1.00 70.38 333 ILE A N 1
ATOM 2645 C CA . ILE A 1 333 ? -7.020 -8.248 20.189 1.00 70.38 333 ILE A CA 1
ATOM 2646 C C . ILE A 1 333 ? -5.734 -9.033 19.930 1.00 70.38 333 ILE A C 1
ATOM 2648 O O . ILE A 1 333 ? -4.877 -9.130 20.811 1.00 70.38 333 ILE A O 1
ATOM 2652 N N . LYS A 1 334 ? -5.589 -9.592 18.727 1.00 61.38 334 LYS A N 1
ATOM 2653 C CA . LYS A 1 334 ? -4.432 -10.391 18.324 1.00 61.38 334 LYS A CA 1
ATOM 2654 C C . LYS A 1 334 ? -3.907 -9.940 16.958 1.00 61.38 334 LYS A C 1
ATOM 2656 O O . LYS A 1 334 ? -4.659 -9.478 16.106 1.00 61.38 334 LYS A O 1
ATOM 2661 N N . ASP A 1 335 ? -2.596 -10.091 16.767 1.00 56.44 335 ASP A N 1
ATOM 2662 C CA . ASP A 1 335 ? -1.909 -9.920 15.478 1.00 56.44 335 ASP A CA 1
ATOM 2663 C C . ASP A 1 335 ? -1.947 -8.474 14.899 1.00 56.44 335 ASP A C 1
ATOM 2665 O O . ASP A 1 335 ? -1.771 -8.252 13.704 1.00 56.44 335 ASP A O 1
ATOM 2669 N N . LEU A 1 336 ? -2.093 -7.452 15.759 1.00 61.44 336 LEU A N 1
ATOM 2670 C CA . LEU A 1 336 ? -2.128 -6.035 15.356 1.00 61.44 336 LEU A CA 1
ATOM 2671 C C . LEU A 1 336 ? -0.930 -5.612 14.494 1.00 61.44 336 LEU A C 1
ATOM 2673 O O . LEU A 1 336 ? 0.215 -5.650 14.942 1.00 61.44 336 LEU A O 1
ATOM 2677 N N . THR A 1 337 ? -1.221 -5.111 13.293 1.00 56.12 337 THR A N 1
ATOM 2678 C CA . THR A 1 337 ? -0.227 -4.559 12.364 1.00 56.12 337 THR A CA 1
ATOM 2679 C C . THR A 1 337 ? -0.641 -3.168 11.901 1.00 56.12 337 THR A C 1
ATOM 2681 O O . THR A 1 337 ? -1.465 -3.033 11.005 1.00 56.12 337 THR A O 1
ATOM 2684 N N . PHE A 1 338 ? -0.074 -2.112 12.471 1.00 55.94 338 PHE A N 1
ATOM 2685 C CA . PHE A 1 338 ? -0.251 -0.779 11.890 1.00 55.94 338 PHE A CA 1
ATOM 2686 C C . PHE A 1 338 ? 0.709 -0.628 10.707 1.00 55.94 338 PHE A C 1
ATOM 2688 O O . PHE A 1 338 ? 1.764 -1.257 10.638 1.00 55.94 338 PHE A O 1
ATOM 2695 N N . CYS A 1 339 ? 0.334 0.158 9.717 1.00 50.53 339 CYS A N 1
ATOM 2696 C CA . CYS A 1 339 ? 1.231 0.540 8.639 1.00 50.53 339 CYS A CA 1
ATOM 2697 C C . CYS A 1 339 ? 1.142 2.051 8.601 1.00 50.53 339 CYS A C 1
ATOM 2699 O O . CYS A 1 339 ? 0.081 2.577 8.271 1.00 50.53 339 CYS A O 1
ATOM 2701 N N . GLY A 1 340 ? 2.207 2.707 9.071 1.00 43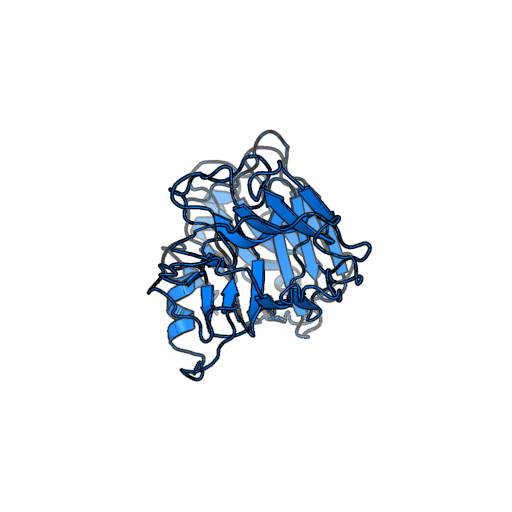.78 340 GLY A N 1
ATOM 2702 C CA . GLY A 1 340 ? 2.256 4.159 9.204 1.00 43.78 340 GLY A CA 1
ATOM 2703 C C . GLY A 1 340 ? 1.870 4.861 7.903 1.00 43.78 340 GLY A C 1
ATOM 2704 O O . GLY A 1 340 ? 2.125 4.338 6.814 1.00 43.78 340 GLY A O 1
ATOM 2705 N N . ILE A 1 341 ? 1.210 6.005 8.076 1.00 33.59 341 ILE A N 1
ATOM 2706 C CA . ILE A 1 341 ? 0.770 6.931 7.027 1.00 33.59 341 ILE A CA 1
ATOM 2707 C C . ILE A 1 341 ? 1.979 7.607 6.384 1.00 33.59 341 ILE A C 1
ATOM 2709 O O . ILE A 1 341 ? 2.922 7.952 7.135 1.00 33.59 341 ILE A O 1
#

Secondary structure (DSSP, 8-state):
-----EEES-HHHHHHHGGGTTS---TT---EEEESS--EEE---SS-TTSSEEEEEE-S-S-EEEEEEE-SS-TT-EEEEEEETTEEEEEEESSS-EEEEEEEEE--SSSEEEEEE----TT-----STT---S-SSSPPPP---S-EEESB--TTS---TT----B-EEEEEEEEETTBS--B----SSEEES------EEEE-----STTTSEEEEEEEE-SSSS-EEEEEEETTEEEEEEESSSSPEEEE-SS---SSSEEEEEEEEETTEEEEEETTEEEEEE--TT-------SPEEES---HHHHHHHTTSS--GGGGSB--S-EEES------

Foldseek 3Di:
DPFDKDWFFCPPPPQPPVVVPPDVQVPPQQKKFFLFPFKWKWFQDFWQFVLKWKKKWFALDQWAWFKKFAAPVHRLFIWTWIGHRQWTKIWGDQPPDIDIDIDPDGRSPRDMAMDIADHDDPPDDTDDDSHGDHPDDPDDGHGRRGSMMIGQADDPPDDHHPVDPHGGHGTMMGPTATPVGDIDIDPTDDGMDRDRPPPLAWWKAQAPDPPPQSQAWWAKKFAAQPALFIWTWIGHRQWTWIWGAQRDDIDIDIDPDGRNHRGTWGWDWDQDFQKIWIDIHPDIDIDGYDNVGRDRDGDGIMMGQADDPVVLVSNVPNNDDSRNRRGNPPMDIPDDRDRDD

Solvent-accessible surface area (backbone atoms only — not comparable to full-atom values): 18626 Å² total; per-residue (Å²): 133,81,85,75,53,51,80,43,81,54,72,92,62,54,72,68,54,65,62,69,78,75,53,90,64,59,95,76,52,77,25,32,23,27,62,42,71,21,37,46,42,31,45,84,42,92,44,43,47,73,56,19,33,38,34,32,38,30,22,66,51,35,56,15,18,52,36,38,34,45,15,73,92,43,47,77,23,28,45,34,38,29,35,54,86,19,16,51,30,44,39,34,14,48,86,79,58,80,47,76,48,69,36,89,56,75,60,31,78,54,50,84,44,71,44,39,44,55,61,78,56,101,78,74,66,53,54,32,46,89,67,58,49,64,89,63,89,88,59,86,80,49,74,39,52,16,44,47,38,28,30,27,14,63,65,89,88,59,81,72,43,89,90,61,85,55,58,25,14,49,30,24,42,26,68,72,40,37,61,84,45,85,75,46,67,52,96,57,69,76,33,63,44,77,32,71,67,79,57,90,42,28,39,36,31,24,38,63,50,91,52,80,65,41,26,24,12,14,49,37,38,38,27,27,80,82,62,54,14,31,43,36,37,26,24,53,81,24,14,50,32,40,39,37,18,44,61,76,69,66,33,76,47,67,53,90,58,70,58,39,68,57,42,81,38,44,48,47,78,48,76,56,68,35,38,37,35,42,36,45,72,92,46,77,45,77,50,62,41,56,85,93,37,54,59,65,63,61,72,45,51,37,26,31,29,19,66,60,76,77,52,53,71,74,52,58,84,49,92,48,72,66,63,37,54,34,49,44,42,82,41,49,83,42,67,79,74,82,68,80,131

Radius of gyration: 22.87 Å; Cα contacts (8 Å, |Δi|>4): 829; chains: 1; bounding box: 52×38×72 Å

pLDDT: mean 74.63, std 16.4, range [28.41, 95.31]